Protein AF-A0A852XD19-F1 (afdb_monomer)

Structure (mmCIF, N/CA/C/O backbone):
data_AF-A0A852XD19-F1
#
_entry.id   AF-A0A852XD19-F1
#
loop_
_atom_site.group_PDB
_atom_site.id
_atom_site.type_symbol
_atom_site.label_atom_id
_atom_site.label_alt_id
_atom_site.label_comp_id
_atom_site.label_asym_id
_atom_site.label_entity_id
_atom_site.label_seq_id
_atom_site.pdbx_PDB_ins_code
_atom_site.Cartn_x
_atom_site.Cartn_y
_atom_site.Cartn_z
_atom_site.occupancy
_atom_site.B_iso_or_equiv
_atom_site.auth_seq_id
_atom_site.auth_comp_id
_atom_site.auth_asym_id
_atom_site.auth_atom_id
_atom_site.pdbx_PDB_model_num
ATOM 1 N N . MET A 1 1 ? 8.506 -19.945 -12.576 1.00 61.81 1 MET A N 1
ATOM 2 C CA . MET A 1 1 ? 8.744 -18.908 -13.600 1.00 61.81 1 MET A CA 1
ATOM 3 C C . MET A 1 1 ? 8.131 -17.635 -13.061 1.00 61.81 1 MET A C 1
ATOM 5 O O . MET A 1 1 ? 7.018 -17.729 -12.563 1.00 61.81 1 MET A O 1
ATOM 9 N N . GLY A 1 2 ? 8.879 -16.531 -13.048 1.00 81.19 2 GLY A N 1
ATOM 10 C CA . GLY A 1 2 ? 8.349 -15.226 -12.647 1.00 81.19 2 GLY A CA 1
ATOM 11 C C . GLY A 1 2 ? 7.464 -14.604 -13.737 1.00 81.19 2 GLY A C 1
ATOM 12 O O . GLY A 1 2 ? 7.380 -15.177 -14.828 1.00 81.19 2 GLY A O 1
ATOM 13 N N . PRO A 1 3 ? 6.826 -13.455 -13.456 1.00 91.12 3 PRO A N 1
ATOM 14 C CA . PRO A 1 3 ? 6.039 -12.708 -14.433 1.00 91.12 3 PRO A CA 1
ATOM 15 C C . PRO A 1 3 ? 6.849 -12.356 -15.682 1.00 91.12 3 PRO A C 1
ATOM 17 O O . PRO A 1 3 ?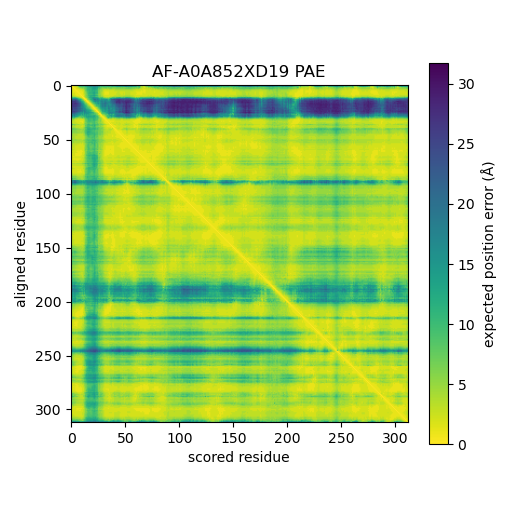 8.011 -11.982 -15.590 1.00 91.12 3 PRO A O 1
ATOM 20 N N . SER A 1 4 ? 6.240 -12.443 -16.857 1.00 93.50 4 SER A N 1
ATOM 21 C CA . SER A 1 4 ? 6.888 -12.109 -18.132 1.00 93.50 4 SER A CA 1
ATOM 22 C C . SER A 1 4 ? 6.719 -10.646 -18.543 1.00 93.50 4 SER A C 1
ATOM 24 O O . SER A 1 4 ? 7.445 -10.162 -19.410 1.00 93.50 4 SER A O 1
ATOM 26 N N . THR A 1 5 ? 5.768 -9.942 -17.929 1.00 95.56 5 THR A N 1
ATOM 27 C CA . THR A 1 5 ? 5.385 -8.572 -18.282 1.00 95.56 5 THR A CA 1
ATOM 28 C C . THR A 1 5 ? 5.298 -7.725 -17.021 1.00 95.56 5 THR A C 1
ATOM 30 O O . THR A 1 5 ? 4.577 -8.099 -16.106 1.00 95.56 5 THR A O 1
ATOM 33 N N . ALA A 1 6 ? 5.985 -6.584 -16.987 1.00 96.94 6 ALA A N 1
ATOM 34 C CA . ALA A 1 6 ? 5.760 -5.536 -15.990 1.00 96.94 6 ALA A CA 1
ATOM 35 C C . ALA A 1 6 ? 4.690 -4.549 -16.486 1.00 96.94 6 ALA A C 1
ATOM 37 O O . ALA A 1 6 ? 4.428 -4.476 -17.688 1.00 96.94 6 ALA A O 1
ATOM 38 N N . TYR A 1 7 ? 4.068 -3.784 -15.589 1.00 96.69 7 TYR A N 1
ATOM 39 C CA . TYR A 1 7 ? 2.970 -2.876 -15.945 1.00 96.69 7 TYR A CA 1
ATOM 40 C C . TYR A 1 7 ? 3.146 -1.504 -15.303 1.00 96.69 7 TYR A C 1
ATOM 42 O O . TYR A 1 7 ? 3.295 -1.426 -14.092 1.00 96.69 7 TYR A O 1
ATOM 50 N N . ASP A 1 8 ? 3.041 -0.429 -16.079 1.00 95.12 8 ASP A N 1
ATOM 51 C CA . ASP A 1 8 ? 2.853 0.916 -15.542 1.00 95.12 8 ASP A CA 1
ATOM 52 C C . ASP A 1 8 ? 1.447 1.051 -14.954 1.00 95.12 8 ASP A C 1
ATOM 54 O O . ASP A 1 8 ? 0.459 0.603 -15.547 1.00 95.12 8 ASP A O 1
ATOM 58 N N . ILE A 1 9 ? 1.353 1.713 -13.805 1.00 93.94 9 ILE A N 1
ATOM 59 C CA . ILE A 1 9 ? 0.097 2.137 -13.195 1.00 93.94 9 ILE A CA 1
ATOM 60 C C . ILE A 1 9 ? -0.161 3.573 -13.644 1.00 93.94 9 ILE A C 1
ATOM 62 O O . ILE A 1 9 ? 0.375 4.539 -13.102 1.00 93.94 9 ILE A O 1
ATOM 66 N N . VAL A 1 10 ? -1.016 3.715 -14.653 1.00 89.62 10 VAL A N 1
ATOM 67 C CA . VAL A 1 10 ? -1.440 5.018 -15.158 1.00 89.62 10 VAL A CA 1
ATOM 68 C C . VAL A 1 10 ? -2.630 5.492 -14.349 1.00 89.62 10 VAL A C 1
ATOM 70 O O . VAL A 1 10 ? -3.684 4.848 -14.325 1.00 89.62 10 VAL A O 1
ATOM 73 N N . VAL A 1 11 ? -2.481 6.652 -13.717 1.00 84.88 11 VAL A N 1
ATOM 74 C CA . VAL A 1 11 ? -3.598 7.289 -13.031 1.00 84.88 11 VAL A CA 1
ATOM 75 C C . VAL A 1 11 ? -4.340 8.165 -14.014 1.00 84.88 11 VAL A C 1
ATOM 77 O O . VAL A 1 11 ? -3.883 9.234 -14.423 1.00 84.88 11 VAL A O 1
ATOM 80 N N . ASN A 1 12 ? -5.513 7.694 -14.404 1.00 73.12 12 ASN A N 1
ATOM 81 C CA . ASN A 1 12 ? -6.391 8.474 -15.239 1.00 73.12 12 ASN A CA 1
ATOM 82 C C . ASN A 1 12 ? -7.171 9.414 -14.331 1.00 73.12 12 ASN A C 1
ATOM 84 O O . ASN A 1 12 ? -8.119 9.006 -13.654 1.00 73.12 12 ASN A O 1
ATOM 88 N N . VAL A 1 13 ? -6.777 10.688 -14.339 1.00 58.81 13 VAL A N 1
ATOM 89 C CA . VAL A 1 13 ? -7.549 11.761 -13.709 1.00 58.81 13 VAL A CA 1
ATOM 90 C C . VAL A 1 13 ? -8.802 12.003 -14.552 1.00 58.81 13 VAL A C 1
ATOM 92 O O . VAL A 1 13 ? -8.921 12.990 -15.275 1.00 58.81 13 VAL A O 1
ATOM 95 N N . PHE A 1 14 ? -9.730 11.051 -14.519 1.00 45.66 14 PHE A N 1
ATOM 96 C CA . PHE A 1 14 ? -11.085 11.283 -14.970 1.00 45.66 14 PHE A CA 1
ATOM 97 C C . PHE A 1 14 ? -11.774 12.112 -13.894 1.00 45.66 14 PHE A C 1
ATOM 99 O O . PHE A 1 14 ? -11.890 11.692 -12.741 1.00 45.66 14 PHE A O 1
ATOM 106 N N . ASP A 1 15 ? -12.231 13.300 -14.281 1.00 40.72 15 ASP A N 1
ATOM 107 C CA . ASP A 1 15 ? -13.184 14.072 -13.498 1.00 40.72 15 ASP A CA 1
ATOM 108 C C . ASP A 1 15 ? -14.516 13.319 -13.508 1.00 40.72 15 ASP A C 1
ATOM 110 O O . ASP A 1 15 ? -15.394 13.557 -14.333 1.00 40.72 15 ASP A O 1
ATOM 114 N N . THR A 1 16 ? -14.637 12.326 -12.633 1.00 41.66 16 THR A N 1
ATOM 115 C CA . THR A 1 16 ? -15.942 11.786 -12.291 1.00 41.66 16 THR A CA 1
ATOM 116 C C . THR A 1 16 ? -16.423 12.568 -11.084 1.00 41.66 16 THR A C 1
ATOM 118 O O . THR A 1 16 ? -16.112 12.278 -9.936 1.00 41.66 16 THR A O 1
ATOM 121 N N . THR A 1 17 ? -17.242 13.577 -11.345 1.00 38.78 17 THR A N 1
ATOM 122 C CA . THR A 1 17 ? -18.171 14.170 -10.374 1.00 38.78 17 THR A CA 1
ATOM 123 C C . THR A 1 17 ? -19.236 13.170 -9.900 1.00 38.78 17 THR A C 1
ATOM 125 O O . THR A 1 17 ? -20.301 13.562 -9.428 1.00 38.78 17 THR A O 1
ATOM 128 N N . HIS A 1 18 ? -18.978 11.864 -9.996 1.00 41.69 18 HIS A N 1
ATOM 129 C CA . HIS A 1 18 ? -19.817 10.858 -9.385 1.00 41.69 18 HIS A CA 1
ATOM 130 C C . HIS A 1 18 ? -19.452 10.809 -7.907 1.00 41.69 18 HIS A C 1
ATOM 132 O O . HIS A 1 18 ? -18.597 10.043 -7.475 1.00 41.69 18 HIS A O 1
ATOM 138 N N . GLU A 1 19 ? -20.100 11.684 -7.139 1.00 39.66 19 GLU A N 1
ATOM 139 C CA . GLU A 1 19 ? -20.355 11.452 -5.723 1.00 39.66 19 GLU A CA 1
ATOM 140 C C . GLU A 1 19 ? -20.731 9.976 -5.547 1.00 39.66 19 GLU A C 1
ATOM 142 O O . GLU A 1 19 ? -21.789 9.527 -5.994 1.00 39.66 19 GLU A O 1
ATOM 147 N N . VAL A 1 20 ? -19.833 9.188 -4.958 1.00 42.84 20 VAL A N 1
ATOM 148 C CA . VAL A 1 20 ? -20.140 7.796 -4.646 1.00 42.84 20 VAL A CA 1
ATOM 149 C C . VAL A 1 20 ? -21.071 7.818 -3.439 1.00 42.84 20 VAL A C 1
ATOM 151 O O . VAL A 1 20 ? -20.647 8.061 -2.311 1.00 42.84 20 VAL A O 1
ATOM 154 N N . GLY A 1 21 ? -22.358 7.599 -3.694 1.00 39.06 21 GLY A N 1
ATOM 155 C CA . GLY A 1 21 ? -23.321 7.187 -2.681 1.00 39.06 21 GLY A CA 1
ATOM 156 C C . GLY A 1 21 ? -23.278 5.666 -2.469 1.00 39.06 21 GLY A C 1
ATOM 157 O O . GLY A 1 21 ? -22.798 4.933 -3.341 1.00 39.06 21 GLY A O 1
ATOM 158 N N . PRO A 1 22 ? -23.785 5.159 -1.331 1.00 37.50 22 PRO A N 1
ATOM 159 C CA . PRO A 1 22 ? -23.892 3.723 -1.099 1.00 37.50 22 PRO A CA 1
ATOM 160 C C . PR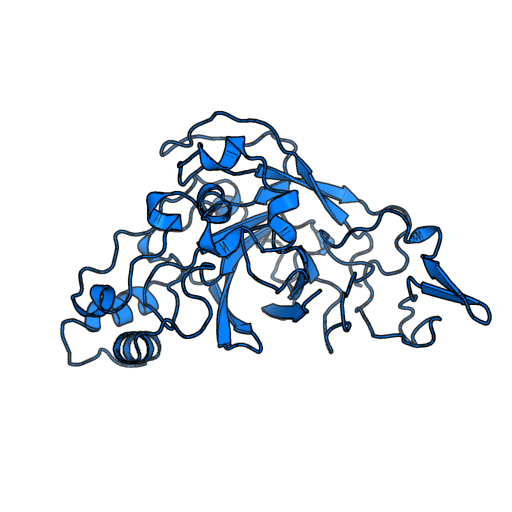O A 1 22 ? -24.706 3.055 -2.220 1.00 37.50 22 PRO A C 1
ATOM 162 O O . PRO A 1 22 ? -25.857 3.417 -2.457 1.00 37.50 22 PRO A O 1
ATOM 165 N N . GLY A 1 23 ? -24.096 2.080 -2.904 1.00 42.28 23 GLY A N 1
ATOM 166 C CA . GLY A 1 23 ? -24.736 1.297 -3.967 1.00 42.28 23 GLY A CA 1
ATOM 167 C C . GLY A 1 23 ? -24.493 1.757 -5.411 1.00 42.28 23 GLY A C 1
ATOM 168 O O . GLY A 1 23 ? -25.277 1.372 -6.272 1.00 42.28 23 GLY A O 1
ATOM 169 N N . ALA A 1 24 ? -23.450 2.545 -5.703 1.00 36.97 24 ALA A N 1
ATOM 170 C CA . ALA A 1 24 ? -23.058 2.869 -7.081 1.00 36.97 24 ALA A CA 1
ATOM 171 C C . ALA A 1 24 ? -22.052 1.846 -7.671 1.00 36.97 24 ALA A C 1
ATOM 173 O O . ALA A 1 24 ? -20.895 1.834 -7.242 1.00 36.97 24 ALA A O 1
ATOM 174 N N . PRO A 1 25 ? -22.451 1.014 -8.654 1.00 41.31 25 PRO A N 1
ATOM 175 C CA . PRO A 1 25 ? -21.566 0.474 -9.689 1.00 41.31 25 PRO A CA 1
ATOM 176 C C . PRO A 1 25 ? -21.476 1.495 -10.845 1.00 41.31 25 PRO A C 1
ATOM 178 O O . PRO A 1 25 ? -22.414 2.253 -11.075 1.00 41.31 25 PRO A O 1
ATOM 181 N N . ASP A 1 26 ? -20.430 1.626 -11.649 1.00 53.84 26 ASP A N 1
ATOM 182 C CA . ASP A 1 26 ? -19.164 0.919 -11.770 1.00 53.84 26 ASP A CA 1
ATOM 183 C C . ASP A 1 26 ? -18.163 1.924 -12.349 1.00 53.84 26 ASP A C 1
ATOM 185 O O . ASP A 1 26 ? -18.510 2.791 -13.158 1.00 53.84 26 ASP A O 1
ATOM 189 N N . TRP A 1 27 ? -16.905 1.792 -11.946 1.00 58.72 27 TRP A N 1
ATOM 190 C CA . TRP A 1 27 ? -15.786 2.457 -12.607 1.00 58.72 27 TRP A CA 1
ATOM 191 C C . TRP A 1 27 ? -15.775 2.106 -14.103 1.00 58.72 27 TRP A C 1
ATOM 193 O O . TRP A 1 27 ? -16.384 1.109 -14.505 1.00 58.72 27 TRP A O 1
ATOM 203 N N . PRO A 1 28 ? -15.104 2.898 -14.963 1.00 55.38 28 PRO A N 1
ATOM 20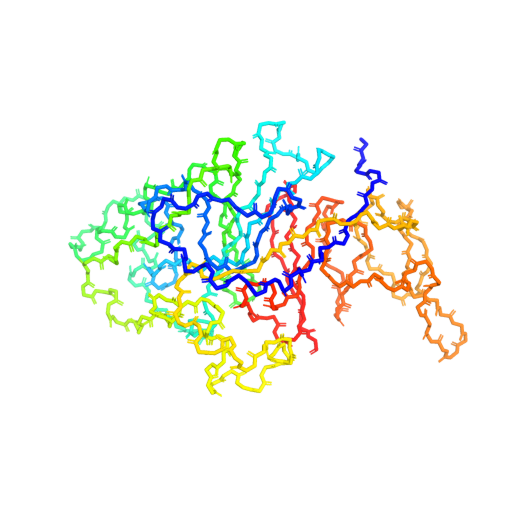4 C CA . PRO A 1 28 ? -15.009 2.565 -16.377 1.00 55.38 28 PRO A CA 1
ATOM 205 C C . PRO A 1 28 ? -14.561 1.109 -16.526 1.00 55.38 28 PRO A C 1
ATOM 207 O O . PRO A 1 28 ? -13.560 0.726 -15.936 1.00 55.38 28 PRO A O 1
ATOM 210 N N . SER A 1 29 ? -15.264 0.304 -17.326 1.00 57.31 29 SER A N 1
ATOM 211 C CA . SER A 1 29 ? -14.945 -1.126 -17.545 1.00 57.31 29 SER A CA 1
ATOM 212 C C . SER A 1 29 ? -13.494 -1.415 -17.981 1.00 57.31 29 SER A C 1
ATOM 214 O O . SER A 1 29 ? -13.066 -2.564 -17.969 1.00 57.31 29 SER A O 1
ATOM 216 N N . ALA A 1 30 ? -12.737 -0.379 -18.356 1.00 61.72 30 ALA A N 1
ATOM 217 C CA . ALA A 1 30 ? -11.318 -0.429 -18.697 1.00 61.72 30 ALA A CA 1
ATOM 218 C C . ALA A 1 30 ? -10.356 -0.098 -17.528 1.00 61.72 30 ALA A C 1
ATOM 220 O O . ALA A 1 30 ? -9.141 -0.110 -17.729 1.00 61.72 30 ALA A O 1
ATOM 221 N N . SER A 1 31 ? -10.846 0.244 -16.330 1.00 82.19 31 SER A N 1
ATOM 222 C CA . SER A 1 31 ? -9.992 0.496 -15.163 1.00 82.19 31 SER A CA 1
ATOM 223 C C . SER A 1 31 ? -9.538 -0.816 -14.535 1.00 82.19 31 SER A C 1
ATOM 225 O O . SER A 1 31 ? -10.337 -1.728 -14.347 1.00 82.19 31 SER A O 1
ATOM 227 N N . SER A 1 32 ? -8.272 -0.873 -14.144 1.00 91.25 32 SER A N 1
ATOM 228 C CA . SER A 1 32 ? -7.685 -1.973 -13.380 1.00 91.25 32 SER A CA 1
ATOM 229 C C . SER A 1 32 ? -7.758 -1.731 -11.871 1.00 91.25 32 SER A C 1
ATOM 231 O O . SER A 1 32 ? -7.298 -2.562 -11.103 1.00 91.25 32 SER A O 1
ATOM 233 N N . GLY A 1 33 ? -8.285 -0.594 -11.416 1.00 92.56 33 GLY A N 1
ATOM 234 C CA . GLY A 1 33 ? -8.311 -0.235 -10.003 1.00 92.56 33 GLY A CA 1
ATOM 235 C C . GLY A 1 33 ? -8.659 1.230 -9.781 1.00 92.56 33 GLY A C 1
ATOM 236 O O . GLY A 1 33 ? -9.116 1.922 -10.693 1.00 92.56 33 GLY A O 1
ATOM 237 N N . TRP A 1 34 ? -8.430 1.704 -8.562 1.00 91.44 34 TRP A N 1
ATOM 238 C CA . TRP A 1 34 ? -8.581 3.107 -8.197 1.00 91.44 34 TRP A CA 1
ATOM 239 C C . TRP A 1 34 ? -7.655 3.487 -7.040 1.00 91.44 34 TRP A C 1
ATOM 241 O O . TRP A 1 34 ? -7.390 2.673 -6.157 1.00 91.44 34 TRP A O 1
ATOM 251 N N . ALA A 1 35 ? -7.186 4.729 -7.047 1.00 90.81 35 ALA A N 1
ATOM 252 C CA . ALA A 1 35 ? -6.531 5.366 -5.916 1.00 90.81 35 ALA A CA 1
ATOM 253 C C . ALA A 1 35 ? -7.543 6.217 -5.150 1.00 90.81 35 ALA A C 1
ATOM 255 O O . ALA A 1 35 ? -8.474 6.770 -5.746 1.00 90.81 35 ALA A O 1
ATOM 256 N N . PHE A 1 36 ? -7.307 6.356 -3.850 1.00 88.88 36 PHE A N 1
ATOM 257 C CA . PHE A 1 36 ? -8.154 7.043 -2.889 1.00 88.88 36 PHE A CA 1
ATOM 258 C C . PHE A 1 36 ? -9.551 6.429 -2.766 1.00 88.88 36 PHE A C 1
ATOM 260 O O . PHE A 1 36 ? -9.814 5.311 -3.211 1.00 88.88 36 PHE A O 1
ATOM 267 N N . GLY A 1 37 ? -10.476 7.181 -2.177 1.00 87.62 37 GLY A N 1
ATOM 268 C CA . GLY A 1 37 ? -11.845 6.739 -2.002 1.00 87.62 37 GLY A CA 1
ATOM 269 C C . GLY A 1 37 ? -11.938 5.605 -0.991 1.00 87.62 37 GLY A C 1
ATOM 270 O O . GLY A 1 37 ? -11.242 5.592 0.021 1.00 87.62 37 GLY A O 1
ATOM 271 N N . MET A 1 38 ? -12.847 4.672 -1.261 1.00 91.12 38 MET A N 1
ATOM 272 C CA . MET A 1 38 ? -13.187 3.574 -0.362 1.00 91.12 38 MET A CA 1
ATOM 273 C C . MET A 1 38 ? -12.762 2.212 -0.950 1.00 91.12 38 MET A C 1
ATOM 275 O O . MET A 1 38 ? -12.780 2.045 -2.175 1.00 91.12 38 MET A O 1
ATOM 279 N N . PRO A 1 39 ? -12.433 1.207 -0.122 1.00 93.69 39 PRO A N 1
ATOM 280 C CA . PRO A 1 39 ? -12.166 -0.159 -0.573 1.00 93.69 39 PRO A CA 1
ATOM 281 C C . PRO A 1 39 ? -13.460 -0.869 -1.015 1.00 93.69 39 PRO A C 1
ATOM 283 O O . PRO A 1 39 ? -14.566 -0.407 -0.697 1.00 93.69 39 PRO A O 1
ATOM 286 N N . PRO A 1 40 ? -13.368 -1.986 -1.760 1.00 92.69 40 PRO A N 1
ATOM 287 C CA . PRO A 1 40 ? -14.539 -2.731 -2.191 1.00 92.69 40 PRO A CA 1
ATOM 288 C C . PRO A 1 40 ? -14.931 -3.796 -1.156 1.00 92.69 40 PRO A C 1
ATOM 290 O O . PRO A 1 40 ? -14.074 -4.469 -0.593 1.00 92.69 40 PRO A O 1
ATOM 293 N N . ALA A 1 41 ? -16.231 -3.955 -0.930 1.00 89.31 41 ALA A N 1
ATOM 294 C CA . ALA A 1 41 ? -16.907 -5.110 -0.336 1.00 89.31 41 ALA A CA 1
ATOM 295 C C . ALA A 1 41 ? -16.392 -5.665 1.004 1.00 89.31 41 ALA A C 1
ATOM 297 O O . ALA A 1 41 ? -16.854 -6.720 1.439 1.00 89.31 41 ALA A O 1
ATOM 298 N N . ILE A 1 42 ? -15.490 -4.975 1.702 1.00 90.25 42 ILE A N 1
ATOM 299 C CA . ILE A 1 42 ? -15.138 -5.328 3.077 1.00 90.25 42 ILE A CA 1
ATOM 300 C C . ILE A 1 42 ? -16.316 -4.976 3.980 1.00 90.25 42 ILE A C 1
ATOM 302 O O . ILE A 1 42 ? -16.978 -3.962 3.760 1.00 90.25 42 ILE A O 1
ATOM 306 N N . ARG A 1 43 ? -16.619 -5.778 5.002 1.00 91.12 43 ARG A N 1
ATOM 307 C CA . ARG A 1 43 ? -17.605 -5.333 5.997 1.00 91.12 43 ARG A CA 1
ATOM 308 C C . ARG A 1 43 ? -16.996 -4.195 6.821 1.00 91.12 43 ARG A C 1
ATOM 310 O O . ARG A 1 43 ? -15.801 -4.273 7.111 1.00 91.12 43 ARG A O 1
ATOM 317 N N . PRO A 1 44 ? -17.768 -3.177 7.239 1.00 91.06 44 PRO A N 1
ATOM 318 C CA . PRO A 1 44 ? -17.225 -2.082 8.040 1.00 91.06 44 PRO A CA 1
ATOM 319 C C . PRO A 1 44 ? -16.461 -2.574 9.279 1.00 91.06 44 PRO A C 1
ATOM 321 O O . PRO A 1 44 ? -15.379 -2.083 9.571 1.00 91.06 44 PRO A O 1
ATOM 324 N N . GLU A 1 45 ? -16.943 -3.620 9.956 1.00 92.06 45 GLU A N 1
ATOM 325 C CA . GLU A 1 45 ? -16.303 -4.181 11.158 1.00 92.06 45 GLU A CA 1
ATOM 326 C C . GLU A 1 45 ? -14.984 -4.915 10.875 1.00 92.06 45 GLU A C 1
ATOM 328 O O . GLU A 1 45 ? -14.259 -5.245 11.808 1.00 92.06 45 GLU A O 1
ATOM 333 N N . GLN A 1 46 ? -14.695 -5.214 9.607 1.00 94.31 46 GLN A N 1
ATOM 334 C CA . GLN A 1 46 ? -13.449 -5.846 9.169 1.00 94.31 46 GLN A CA 1
ATOM 335 C C . GLN A 1 46 ? -12.387 -4.827 8.751 1.00 94.31 46 GLN A C 1
ATOM 337 O O . GLN A 1 46 ? -11.285 -5.236 8.372 1.00 94.31 46 GLN A O 1
ATOM 342 N N . TRP A 1 47 ? -12.722 -3.534 8.767 1.00 95.06 47 TRP A N 1
ATOM 343 C CA . TRP A 1 47 ? -11.824 -2.468 8.357 1.00 95.06 47 TRP A CA 1
ATOM 344 C C . TRP A 1 47 ? -10.558 -2.462 9.231 1.00 95.06 47 TRP A C 1
ATOM 346 O O . TRP A 1 47 ? -10.676 -2.491 10.458 1.00 95.06 47 TRP A O 1
ATOM 356 N N . PRO A 1 48 ? -9.353 -2.418 8.637 1.00 95.94 48 PRO A N 1
ATOM 357 C CA . PRO A 1 48 ? -8.107 -2.381 9.396 1.00 95.94 48 PRO A CA 1
ATOM 358 C C . PRO A 1 48 ? -8.021 -1.145 10.299 1.00 95.94 48 PRO A C 1
ATOM 360 O O . PRO A 1 48 ? -8.121 -0.020 9.815 1.00 95.94 48 PRO A O 1
ATOM 363 N N . LEU A 1 49 ? -7.822 -1.333 11.602 1.00 95.44 49 LEU A N 1
ATOM 364 C CA . LEU A 1 49 ? -7.556 -0.223 12.519 1.00 95.44 49 LEU A CA 1
ATOM 365 C C . LEU A 1 49 ? -6.056 0.048 12.602 1.00 95.44 49 LEU A C 1
ATOM 367 O O . LEU A 1 49 ? -5.255 -0.881 12.521 1.00 95.44 49 LEU A O 1
ATOM 371 N N . ASP A 1 50 ? -5.703 1.316 12.778 1.00 94.81 50 ASP A N 1
ATOM 372 C CA . ASP A 1 50 ? -4.355 1.763 13.092 1.00 94.81 50 ASP A CA 1
ATOM 373 C C . ASP A 1 50 ? -3.980 1.254 14.495 1.00 94.81 50 ASP A C 1
ATOM 375 O O . ASP A 1 50 ? -4.643 1.633 15.469 1.00 94.81 50 ASP A O 1
ATOM 379 N N . PRO A 1 51 ? -2.955 0.392 14.622 1.00 93.12 51 PRO A N 1
ATOM 380 C CA . PRO A 1 51 ? -2.538 -0.157 15.905 1.00 93.12 51 PRO A CA 1
ATOM 381 C C . PRO A 1 51 ? -2.116 0.891 16.934 1.00 93.12 51 PRO A C 1
ATOM 383 O O . PRO A 1 51 ? -2.264 0.638 18.124 1.00 93.12 51 PRO A O 1
ATOM 386 N N . ASP A 1 52 ? -1.627 2.059 16.521 1.00 92.75 52 ASP A N 1
ATOM 387 C CA . ASP A 1 52 ? -1.178 3.097 17.446 1.00 92.75 52 ASP A CA 1
ATOM 388 C C . ASP A 1 52 ? -2.316 4.009 17.909 1.00 92.75 52 ASP A C 1
ATOM 390 O O . ASP A 1 52 ? -2.247 4.544 19.014 1.00 92.75 52 ASP A O 1
ATOM 394 N N . THR A 1 53 ? -3.369 4.206 17.110 1.00 93.94 53 THR A N 1
ATOM 395 C CA . THR A 1 53 ? -4.414 5.206 17.425 1.00 93.94 53 THR A CA 1
ATOM 396 C C . THR A 1 53 ? -5.818 4.630 17.603 1.00 93.94 53 THR A C 1
ATOM 398 O O . THR A 1 53 ? -6.671 5.279 18.207 1.00 93.94 53 THR A O 1
ATOM 401 N N . GLY A 1 54 ? -6.080 3.427 17.090 1.00 94.69 54 GLY A N 1
ATOM 402 C CA . GLY A 1 54 ? -7.401 2.795 17.065 1.00 94.69 54 GLY A CA 1
ATOM 403 C C . GLY A 1 54 ? -8.396 3.412 16.085 1.00 94.69 54 GLY A C 1
ATOM 404 O O . GLY A 1 54 ? -9.528 2.930 15.993 1.00 94.69 54 GLY A O 1
ATOM 405 N N . TYR A 1 55 ? -8.000 4.445 15.338 1.00 96.06 55 TYR A N 1
ATOM 406 C CA . TYR A 1 55 ? -8.782 4.938 14.210 1.00 96.06 55 TYR A CA 1
ATOM 407 C C . TYR A 1 55 ? -8.658 3.991 13.010 1.00 96.06 55 TYR A C 1
ATOM 409 O O . TYR A 1 55 ? -7.674 3.265 12.900 1.00 96.06 55 TYR A O 1
ATOM 417 N N . PRO A 1 56 ? -9.627 3.982 12.082 1.00 95.62 56 PRO A N 1
ATOM 418 C CA . PRO A 1 56 ? -9.495 3.216 10.848 1.00 95.62 56 PRO A CA 1
ATOM 419 C C . PRO A 1 56 ? -8.257 3.661 10.045 1.00 95.62 56 PRO A C 1
ATOM 421 O O . PRO A 1 56 ? -8.012 4.863 9.912 1.00 95.62 56 PRO A O 1
ATOM 424 N N . LEU A 1 57 ? -7.500 2.709 9.486 1.00 95.94 57 LEU A N 1
ATOM 425 C CA . LEU A 1 57 ? -6.446 3.010 8.513 1.00 95.94 57 LEU A CA 1
ATOM 426 C C . LEU A 1 57 ? -7.070 3.626 7.257 1.00 95.94 57 LEU A C 1
ATOM 428 O O . LEU A 1 57 ? -8.181 3.266 6.852 1.00 95.94 57 LEU A O 1
ATOM 432 N N . MET A 1 58 ? -6.353 4.548 6.623 1.00 95.75 58 MET A N 1
ATOM 433 C CA . MET A 1 58 ? -6.814 5.212 5.411 1.00 95.75 58 MET A CA 1
ATOM 434 C C . MET A 1 58 ? -6.633 4.288 4.208 1.00 95.75 58 MET A C 1
ATOM 436 O O . MET A 1 58 ? -5.572 3.697 4.026 1.00 95.75 58 MET A O 1
ATOM 440 N N . HIS A 1 59 ? -7.662 4.174 3.368 1.00 96.06 59 HIS A N 1
ATOM 441 C CA . HIS A 1 59 ? -7.554 3.466 2.093 1.00 96.06 59 HIS A CA 1
ATOM 442 C C . HIS A 1 59 ? -6.720 4.287 1.104 1.00 96.06 59 HIS A C 1
ATOM 444 O O . HIS A 1 59 ? -7.053 5.436 0.804 1.00 96.06 59 HIS A O 1
ATOM 450 N N . GLY A 1 60 ? -5.631 3.687 0.622 1.00 95.06 60 GLY A N 1
ATOM 451 C CA . GLY A 1 60 ? -4.738 4.305 -0.350 1.00 95.06 60 GLY A CA 1
ATOM 452 C C . GLY A 1 60 ? -5.143 3.982 -1.778 1.00 95.06 60 GLY A C 1
ATOM 453 O O . GLY A 1 60 ? -5.386 4.880 -2.577 1.00 95.06 60 GLY A O 1
ATOM 454 N N . PHE A 1 61 ? -5.237 2.697 -2.116 1.00 95.81 61 PHE A N 1
ATOM 455 C CA . PHE A 1 61 ? -5.671 2.257 -3.440 1.00 95.81 61 PHE A CA 1
ATOM 456 C C . PHE A 1 61 ? -6.198 0.824 -3.422 1.00 95.81 61 PHE A C 1
ATOM 458 O O . PHE A 1 61 ? -5.968 0.049 -2.492 1.00 95.81 61 PHE A O 1
ATOM 465 N N . THR A 1 62 ? -6.925 0.467 -4.474 1.00 96.94 62 THR A N 1
ATOM 466 C CA . THR A 1 62 ? -7.254 -0.919 -4.803 1.00 96.94 62 THR A CA 1
ATOM 467 C C . THR A 1 62 ? -6.846 -1.204 -6.232 1.00 96.94 62 THR A C 1
ATOM 469 O O . THR A 1 62 ? -7.105 -0.395 -7.123 1.00 96.94 62 THR A O 1
ATOM 472 N N . LEU A 1 63 ? -6.243 -2.367 -6.457 1.00 96.88 63 LEU A N 1
ATOM 473 C CA . LEU A 1 63 ? -5.726 -2.758 -7.759 1.00 96.88 63 LEU A CA 1
ATOM 474 C C . LEU A 1 63 ? -6.061 -4.217 -8.058 1.00 96.88 63 LEU A C 1
ATOM 476 O O . LEU A 1 63 ? -5.837 -5.105 -7.237 1.00 96.88 63 LEU A O 1
ATOM 480 N N . GLN A 1 64 ? -6.587 -4.460 -9.252 1.00 96.88 64 GLN A N 1
ATOM 481 C CA . GLN A 1 64 ? -6.708 -5.781 -9.844 1.00 96.88 64 GLN A CA 1
ATOM 482 C C . GLN A 1 64 ? -5.329 -6.242 -10.313 1.00 96.88 64 GLN A C 1
ATOM 484 O O . GLN A 1 64 ? -4.656 -5.553 -11.078 1.00 96.88 64 GLN A O 1
ATOM 489 N N . LEU A 1 65 ? -4.930 -7.435 -9.890 1.00 97.69 65 LEU A N 1
ATOM 490 C CA . LEU A 1 65 ? -3.657 -8.026 -10.262 1.00 97.69 65 LEU A CA 1
ATOM 491 C C . LEU A 1 65 ? -3.764 -8.737 -11.624 1.00 97.69 65 LEU A C 1
ATOM 493 O O . LEU A 1 65 ? -4.685 -9.554 -11.830 1.00 97.69 65 LEU A O 1
ATOM 497 N N . PRO A 1 66 ? -2.801 -8.506 -12.539 1.00 96.50 66 PRO A N 1
ATOM 498 C CA . PRO A 1 66 ? -2.608 -9.378 -13.690 1.00 96.50 66 PRO A CA 1
ATOM 499 C C . PRO A 1 66 ? -2.400 -10.823 -13.225 1.00 96.50 66 PRO A C 1
ATOM 501 O O . PRO A 1 66 ? -1.882 -11.056 -12.135 1.00 96.50 66 PRO A O 1
ATOM 504 N N . GLU A 1 67 ? -2.802 -11.796 -14.042 1.00 96.56 67 GLU A N 1
ATOM 505 C CA . GLU A 1 67 ? -2.779 -13.221 -13.672 1.00 96.56 67 GLU A CA 1
ATOM 506 C C . GLU A 1 67 ? -1.403 -13.685 -13.177 1.00 96.56 67 GLU A C 1
ATOM 508 O O . GLU A 1 67 ? -1.314 -14.356 -12.153 1.00 96.56 67 GLU A O 1
ATOM 513 N N . GLU A 1 68 ? -0.332 -13.239 -13.836 1.00 96.19 68 GLU A N 1
ATOM 514 C CA . GLU A 1 68 ? 1.049 -13.581 -13.483 1.00 96.19 68 GLU A CA 1
ATOM 515 C C . GLU A 1 68 ? 1.488 -13.045 -12.111 1.00 96.19 68 GLU A C 1
ATOM 517 O O . GLU A 1 68 ? 2.435 -13.573 -11.540 1.00 96.19 68 GLU A O 1
ATOM 522 N N . TYR A 1 69 ? 0.803 -12.037 -11.557 1.00 97.75 69 TYR A N 1
ATOM 523 C CA . TYR A 1 69 ? 1.120 -11.443 -10.252 1.00 97.75 69 TYR A CA 1
ATOM 524 C C . TYR A 1 69 ? 0.272 -11.995 -9.095 1.00 97.75 69 TYR A C 1
ATOM 526 O O . TYR A 1 69 ? 0.442 -11.578 -7.948 1.00 97.75 69 TYR A O 1
ATOM 534 N N . ARG A 1 70 ? -0.625 -12.955 -9.356 1.00 97.00 70 ARG A N 1
ATOM 535 C CA . ARG A 1 70 ? -1.494 -13.581 -8.341 1.00 97.00 70 ARG A CA 1
ATOM 536 C C . ARG A 1 70 ? -0.754 -14.672 -7.566 1.00 97.00 70 ARG A C 1
ATOM 538 O O . ARG A 1 70 ? -0.999 -15.865 -7.725 1.00 97.00 70 ARG A O 1
ATOM 545 N N . CYS A 1 71 ? 0.175 -14.247 -6.718 1.00 96.19 71 CYS A N 1
ATOM 546 C CA . CYS A 1 71 ? 1.053 -15.124 -5.939 1.00 96.19 71 CYS A CA 1
ATOM 547 C C . CYS A 1 71 ? 0.370 -15.844 -4.757 1.00 96.19 71 CYS A C 1
ATOM 549 O O . CYS A 1 71 ? 0.926 -16.813 -4.247 1.00 96.19 71 CYS A O 1
ATOM 551 N N . HIS A 1 72 ? -0.847 -15.442 -4.370 1.00 97.50 72 HIS A N 1
ATOM 552 C CA . HIS A 1 72 ? -1.614 -16.024 -3.251 1.00 97.50 72 HIS A CA 1
ATOM 553 C C . HIS A 1 72 ? -2.774 -16.928 -3.687 1.00 97.50 72 HIS A C 1
ATOM 555 O O . HIS A 1 72 ? -3.715 -17.138 -2.929 1.00 97.50 72 HIS A O 1
ATOM 561 N N . GLY A 1 73 ? -2.708 -17.460 -4.908 1.00 95.38 73 GLY A N 1
ATOM 562 C CA . GLY A 1 73 ? -3.728 -18.341 -5.480 1.00 95.38 73 GLY A CA 1
ATOM 563 C C . GLY A 1 73 ? -4.580 -17.660 -6.558 1.00 95.38 73 GLY A C 1
ATOM 564 O O . GLY A 1 73 ? -4.719 -16.435 -6.570 1.00 95.38 73 GLY A O 1
ATOM 565 N N . PRO A 1 74 ? -5.147 -18.437 -7.502 1.00 95.69 74 PRO A N 1
ATOM 566 C CA . PRO A 1 74 ? -5.911 -17.902 -8.634 1.00 95.69 74 PRO A CA 1
ATOM 567 C C . PRO A 1 74 ? -7.200 -17.171 -8.226 1.00 95.69 74 PRO A C 1
ATOM 569 O O . PRO A 1 74 ? -7.719 -16.367 -9.002 1.00 95.69 74 PRO A O 1
ATOM 572 N N . GLU A 1 75 ? -7.723 -17.453 -7.034 1.00 96.81 75 GLU A N 1
ATOM 573 C CA . GLU A 1 75 ? -8.893 -16.808 -6.446 1.00 96.81 75 GLU A CA 1
ATOM 574 C C . GLU A 1 75 ? -8.609 -15.395 -5.933 1.00 96.81 75 GLU A C 1
ATOM 576 O O . GLU A 1 75 ? -9.541 -14.597 -5.835 1.00 96.81 75 GLU A O 1
ATOM 581 N N . ILE A 1 76 ? -7.346 -15.079 -5.628 1.00 98.00 76 ILE A N 1
ATOM 582 C CA . ILE A 1 76 ? -6.917 -13.755 -5.189 1.00 98.00 76 ILE A CA 1
ATOM 583 C C . ILE A 1 76 ? -6.561 -12.936 -6.421 1.00 98.00 76 ILE A C 1
ATOM 585 O O . ILE A 1 76 ? -5.518 -13.120 -7.046 1.00 98.00 76 ILE A O 1
ATOM 589 N N . VAL A 1 77 ? -7.456 -12.027 -6.794 1.00 97.75 77 VAL A N 1
ATOM 590 C CA . VAL A 1 77 ? -7.369 -11.283 -8.058 1.00 97.75 77 VAL A CA 1
ATOM 591 C C . VAL A 1 77 ? -7.062 -9.807 -7.868 1.00 97.75 77 VAL A C 1
ATOM 593 O O . VAL A 1 77 ? -6.919 -9.094 -8.857 1.00 97.75 77 VAL A O 1
ATOM 596 N N . GLY A 1 78 ? -6.985 -9.328 -6.629 1.00 97.81 78 GLY A N 1
ATOM 597 C CA . GLY A 1 78 ? -6.739 -7.925 -6.335 1.00 97.81 78 GLY A CA 1
ATOM 598 C C . GLY A 1 78 ? -6.238 -7.696 -4.919 1.00 97.81 78 GLY A C 1
ATOM 599 O O . GLY A 1 78 ? -6.250 -8.599 -4.082 1.00 97.81 78 GLY A O 1
ATOM 600 N N . VAL A 1 79 ? -5.823 -6.462 -4.660 1.00 98.50 79 VAL A N 1
ATOM 601 C CA . VAL A 1 79 ? -5.385 -5.997 -3.343 1.00 98.50 79 VAL A CA 1
ATOM 602 C C . VAL A 1 79 ? -5.993 -4.639 -3.032 1.00 98.50 79 VAL A C 1
ATOM 604 O O . VAL A 1 79 ? -6.093 -3.800 -3.925 1.00 98.50 79 VAL A O 1
ATOM 607 N N . SER A 1 80 ? -6.357 -4.405 -1.772 1.00 98.12 80 SER A N 1
ATOM 608 C CA . SER A 1 80 ? -6.568 -3.057 -1.228 1.00 98.12 80 SER A CA 1
ATOM 609 C C . SER A 1 80 ? -5.455 -2.736 -0.243 1.00 98.12 80 SER A C 1
ATOM 611 O O . SER A 1 80 ? -5.230 -3.508 0.687 1.00 98.12 80 SER A O 1
ATOM 613 N N . PHE A 1 81 ? -4.787 -1.604 -0.439 1.00 98.38 81 PHE A N 1
ATOM 614 C CA . PHE A 1 81 ? -3.704 -1.134 0.416 1.00 98.38 81 PHE A CA 1
ATOM 615 C C . PHE A 1 81 ? -4.175 0.021 1.304 1.00 98.38 81 PHE A C 1
ATOM 617 O O . PHE A 1 81 ? -4.910 0.910 0.859 1.00 98.38 81 PHE A O 1
ATOM 624 N N . PHE A 1 82 ? -3.756 -0.013 2.563 1.00 97.62 82 PHE A N 1
ATOM 625 C CA . PHE A 1 82 ? -4.124 0.921 3.615 1.00 97.62 82 PHE A CA 1
ATOM 626 C C . PHE A 1 82 ? -2.876 1.372 4.367 1.00 97.62 82 PHE A C 1
ATOM 628 O O . PHE A 1 82 ? -1.930 0.600 4.506 1.00 97.62 82 PHE A O 1
ATOM 635 N N . GLY A 1 83 ? -2.911 2.581 4.918 1.00 95.38 83 GLY A N 1
ATOM 636 C CA . GLY A 1 83 ? -1.838 3.092 5.766 1.00 95.38 83 GLY A CA 1
ATOM 637 C C . GLY A 1 83 ? -2.324 4.106 6.787 1.00 95.38 83 GLY A C 1
ATOM 638 O O . GLY A 1 83 ? -3.458 4.601 6.704 1.00 95.38 83 GLY A O 1
ATOM 639 N N . SER A 1 84 ? -1.471 4.387 7.769 1.00 93.50 84 SER A N 1
ATOM 640 C CA . SER A 1 84 ? -1.678 5.475 8.717 1.00 93.50 84 SER A CA 1
ATOM 641 C C . SER A 1 84 ? -1.854 6.786 7.945 1.00 93.50 84 SER A C 1
ATOM 643 O O . SER A 1 84 ? -1.164 7.026 6.952 1.00 93.50 84 SER A O 1
ATOM 645 N N . PRO A 1 85 ? -2.815 7.634 8.337 1.00 90.12 85 PRO A N 1
ATOM 646 C CA . PRO A 1 85 ? -3.037 8.878 7.629 1.00 90.12 85 PRO A CA 1
ATOM 647 C C . PRO A 1 85 ? -1.929 9.901 7.944 1.00 90.12 85 PRO A C 1
ATOM 649 O O . PRO A 1 85 ? -1.421 9.928 9.068 1.00 90.12 85 PRO A O 1
ATOM 652 N N . PRO A 1 86 ? -1.615 10.814 7.005 1.00 86.56 86 PRO A N 1
ATOM 653 C CA . PRO A 1 86 ? -0.575 11.836 7.150 1.00 86.56 86 PRO A CA 1
ATOM 654 C C . PRO A 1 86 ? -0.566 12.674 8.426 1.00 86.56 86 PRO A C 1
ATOM 656 O O . PRO A 1 86 ? 0.460 13.227 8.814 1.00 86.56 86 PRO A O 1
ATOM 659 N N . ASP A 1 87 ? -1.727 12.878 9.041 1.00 86.38 87 ASP A N 1
ATOM 660 C CA .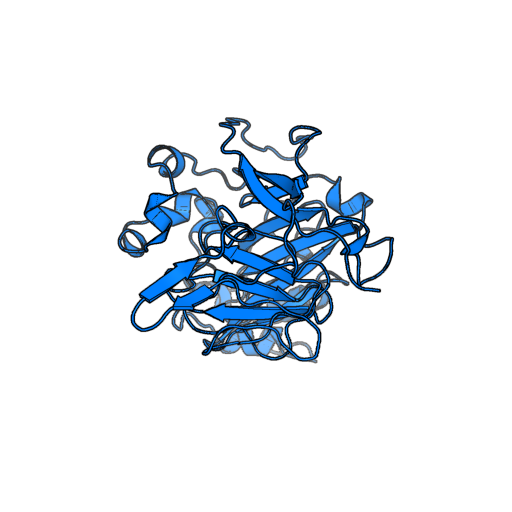 ASP A 1 87 ? -1.871 13.662 10.263 1.00 86.38 87 ASP A CA 1
ATOM 661 C C . ASP A 1 87 ? -1.605 12.864 11.541 1.00 86.38 87 ASP A C 1
ATOM 663 O O . ASP A 1 87 ? -1.450 13.486 12.595 1.00 86.38 87 ASP A O 1
ATOM 667 N N . HIS A 1 88 ? -1.541 11.535 11.444 1.00 88.06 88 HIS A N 1
ATOM 668 C CA . HIS A 1 88 ? -1.229 10.614 12.538 1.00 88.06 88 HIS A CA 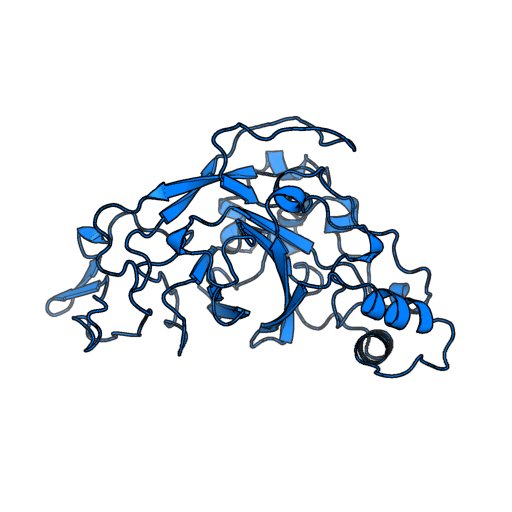1
ATOM 669 C C . HIS A 1 88 ? 0.202 10.072 12.475 1.00 88.06 88 HIS A C 1
ATOM 671 O O . HIS A 1 88 ? 0.708 9.558 13.471 1.00 88.06 88 HIS A O 1
ATOM 677 N N . GLU A 1 89 ? 0.880 10.240 11.343 1.00 73.12 89 GLU A N 1
ATOM 678 C CA . GLU A 1 89 ? 2.327 10.062 11.256 1.00 73.12 89 GLU A CA 1
ATOM 679 C C . GLU A 1 89 ? 3.050 10.976 12.274 1.00 73.12 89 GLU A C 1
ATOM 681 O O . GLU A 1 89 ? 2.526 12.012 12.693 1.00 73.12 89 GLU A O 1
ATOM 686 N N . GLU A 1 90 ? 4.268 10.599 12.677 1.00 66.62 90 GLU A N 1
ATOM 687 C CA . GLU A 1 90 ? 5.116 11.347 13.629 1.00 66.62 90 GLU A CA 1
ATOM 688 C C . GLU A 1 90 ? 4.603 11.391 15.086 1.00 66.62 90 GLU A C 1
ATOM 690 O O . GLU A 1 90 ? 4.498 12.444 15.718 1.00 66.62 90 GLU A O 1
ATOM 695 N N . GLY A 1 91 ? 4.354 10.221 15.681 1.00 66.69 91 GLY A N 1
ATOM 696 C CA . GLY A 1 91 ? 4.247 10.090 17.142 1.00 66.69 91 GLY A CA 1
ATOM 697 C C . GLY A 1 91 ? 2.858 10.336 17.730 1.00 66.69 91 GLY A C 1
ATOM 698 O O . GLY A 1 91 ? 2.716 10.365 18.955 1.00 66.69 91 GLY A O 1
ATOM 699 N N . THR A 1 92 ? 1.826 10.451 16.894 1.00 81.88 92 THR A N 1
ATOM 700 C CA . THR A 1 92 ? 0.439 10.404 17.361 1.00 81.88 92 THR A CA 1
ATOM 701 C C . THR A 1 92 ? 0.106 8.971 17.765 1.00 81.88 92 THR A C 1
ATOM 703 O O . THR A 1 92 ? -0.065 8.109 16.913 1.00 81.88 92 THR A O 1
ATOM 706 N N . ARG A 1 93 ? 0.040 8.698 19.069 1.00 88.56 93 ARG A N 1
ATOM 707 C CA . ARG A 1 93 ? -0.206 7.350 19.598 1.00 88.56 93 ARG A CA 1
ATOM 708 C C . ARG A 1 93 ? -1.094 7.392 20.835 1.00 88.56 93 ARG A C 1
ATOM 710 O O . ARG A 1 93 ? -1.030 8.334 21.623 1.00 88.56 93 ARG A O 1
ATOM 717 N N . ASN A 1 94 ? -1.849 6.322 21.046 1.00 93.62 94 ASN A N 1
ATOM 718 C CA . ASN A 1 94 ? -2.501 5.982 22.297 1.00 93.62 94 ASN A CA 1
ATOM 719 C C . ASN A 1 94 ? -1.996 4.604 22.776 1.00 93.62 94 ASN A C 1
ATOM 721 O O . ASN A 1 94 ? -2.515 3.569 22.353 1.00 93.62 94 ASN A O 1
ATOM 725 N N . PRO A 1 95 ? -1.026 4.563 23.709 1.00 93.06 95 PRO A N 1
ATOM 726 C CA . PRO A 1 95 ? -0.457 3.308 24.200 1.00 93.06 95 PRO A CA 1
ATOM 727 C C . PRO A 1 95 ? -1.471 2.347 24.839 1.00 93.06 95 PRO A C 1
ATOM 729 O O . PRO A 1 95 ? -1.267 1.135 24.792 1.00 93.06 95 PRO A O 1
ATOM 732 N N . ARG A 1 96 ? -2.562 2.856 25.435 1.00 94.94 96 ARG A N 1
ATOM 733 C CA . ARG A 1 96 ? -3.618 2.013 26.029 1.00 94.94 96 ARG A CA 1
ATOM 734 C C . ARG A 1 96 ? -4.413 1.297 24.941 1.00 94.94 96 ARG A C 1
ATOM 736 O O . ARG A 1 96 ? -4.671 0.101 25.053 1.00 94.94 96 ARG A O 1
ATOM 743 N N . VAL A 1 97 ? -4.758 2.019 23.876 1.00 95.25 97 VAL A N 1
ATOM 744 C CA . VAL A 1 97 ? -5.436 1.461 22.698 1.00 95.25 97 VAL A CA 1
ATOM 745 C C . VAL A 1 97 ? -4.531 0.472 21.970 1.00 95.25 97 VAL A C 1
ATOM 747 O O . VAL A 1 97 ? -4.972 -0.636 21.673 1.00 95.25 97 VAL A O 1
ATOM 750 N N . ALA A 1 98 ? -3.256 0.815 21.776 1.00 94.50 98 ALA A N 1
ATOM 751 C CA . ALA A 1 98 ? -2.280 -0.081 21.163 1.00 94.50 98 ALA A CA 1
ATOM 752 C C . ALA A 1 98 ? -2.133 -1.395 21.939 1.00 94.50 98 ALA A C 1
ATOM 754 O O . ALA A 1 98 ? -2.189 -2.480 21.357 1.00 94.50 98 ALA A O 1
ATOM 755 N N . ALA A 1 99 ? -2.047 -1.319 23.272 1.00 95.31 99 ALA A N 1
ATOM 756 C CA . ALA A 1 99 ? -2.026 -2.503 24.123 1.00 95.31 99 ALA A CA 1
ATOM 757 C C . ALA A 1 99 ? -3.309 -3.343 23.990 1.00 95.31 99 ALA A C 1
ATOM 759 O O . ALA A 1 99 ? -3.231 -4.569 23.972 1.00 95.31 99 ALA A O 1
ATOM 760 N N . ALA A 1 100 ? -4.479 -2.710 23.864 1.00 96.12 100 ALA A N 1
ATOM 761 C CA . ALA A 1 100 ? -5.751 -3.408 23.690 1.00 96.12 100 ALA A CA 1
ATOM 762 C C . ALA A 1 100 ? -5.874 -4.105 22.322 1.00 96.12 100 ALA A C 1
ATOM 764 O O . ALA A 1 100 ? -6.393 -5.219 22.252 1.00 96.12 100 ALA A O 1
ATOM 765 N N . LEU A 1 101 ? -5.379 -3.479 21.249 1.00 94.94 101 LEU A N 1
ATOM 766 C CA . LEU A 1 101 ? -5.356 -4.050 19.897 1.00 94.94 101 LEU A CA 1
ATOM 767 C C . LEU A 1 101 ? -4.354 -5.204 19.766 1.00 94.94 101 LEU A C 1
ATOM 769 O O . LEU A 1 101 ? -4.595 -6.140 19.008 1.00 94.94 101 LEU A O 1
ATOM 773 N N . ALA A 1 102 ? -3.250 -5.167 20.511 1.00 94.81 102 ALA A N 1
ATOM 774 C CA . ALA A 1 102 ? -2.245 -6.229 20.522 1.00 94.81 102 ALA A CA 1
ATOM 775 C C . ALA A 1 102 ? -2.553 -7.370 21.514 1.00 94.81 102 ALA A C 1
ATOM 777 O O . ALA A 1 102 ? -1.830 -8.364 21.542 1.00 94.81 102 ALA A O 1
ATOM 778 N N . ALA A 1 103 ? -3.585 -7.235 22.353 1.00 95.50 103 ALA A N 1
ATOM 779 C CA . ALA A 1 103 ? -3.865 -8.193 23.416 1.00 95.50 103 ALA A CA 1
ATOM 780 C C . ALA A 1 103 ? -4.424 -9.526 22.889 1.00 95.50 103 ALA A C 1
ATOM 782 O O . ALA A 1 103 ? -5.337 -9.559 22.063 1.00 95.50 103 ALA A O 1
ATOM 783 N N . ASP A 1 104 ? -3.951 -10.635 23.463 1.00 95.25 104 ASP A N 1
ATOM 784 C CA . ASP A 1 104 ? -4.501 -11.976 23.205 1.00 95.25 104 ASP A CA 1
ATOM 785 C C . ASP A 1 104 ? -5.813 -12.227 23.967 1.00 95.25 104 ASP A C 1
ATOM 787 O O . ASP A 1 104 ? -6.678 -12.994 23.534 1.00 95.25 104 ASP A O 1
ATOM 791 N N . THR A 1 105 ? -5.987 -11.568 25.114 1.00 96.19 105 THR A N 1
ATOM 792 C CA . THR A 1 105 ? -7.160 -11.712 25.984 1.00 96.19 105 THR A CA 1
ATOM 793 C C . THR A 1 105 ? -7.915 -10.396 26.129 1.00 96.19 105 THR A C 1
ATOM 795 O O . THR A 1 105 ? -7.273 -9.344 26.123 1.00 96.19 105 THR A O 1
ATOM 798 N N . PRO A 1 106 ? -9.244 -10.431 26.347 1.00 97.31 106 PRO A N 1
ATOM 799 C CA . PRO A 1 106 ? -10.029 -9.217 26.535 1.00 97.31 106 PRO A CA 1
ATOM 800 C C . PRO A 1 106 ? -9.473 -8.343 27.676 1.00 97.31 106 PRO A C 1
ATOM 802 O O . PRO A 1 106 ? -9.210 -8.874 28.762 1.00 97.31 106 PRO A O 1
ATOM 805 N N . PRO A 1 107 ? -9.305 -7.023 27.473 1.00 96.25 107 PRO A N 1
ATOM 806 C CA . PRO A 1 107 ? -8.858 -6.119 28.526 1.00 96.25 107 PRO A CA 1
ATOM 807 C C . PRO A 1 107 ? -9.924 -5.985 29.624 1.00 96.25 107 PRO A C 1
ATOM 809 O O . PRO A 1 107 ? -11.125 -6.055 29.366 1.00 96.25 107 PRO A O 1
ATOM 812 N N . SER A 1 108 ? -9.489 -5.764 30.868 1.00 95.25 108 SER A N 1
ATOM 813 C CA . SER A 1 108 ? -10.397 -5.548 32.006 1.00 95.25 108 SER A CA 1
ATOM 814 C C . SER A 1 108 ? -11.056 -4.167 32.009 1.00 95.25 108 SER A C 1
ATOM 816 O O . SER A 1 108 ? -12.064 -3.966 32.683 1.00 95.25 108 SER A O 1
ATOM 818 N N . GLU A 1 109 ? -10.455 -3.210 31.306 1.00 95.31 109 GLU A N 1
ATOM 819 C CA . GLU A 1 109 ? -10.919 -1.830 31.181 1.00 95.31 109 GLU A CA 1
ATOM 820 C C . GLU A 1 109 ? -12.054 -1.756 30.139 1.00 95.31 109 GLU A C 1
ATOM 822 O O . GLU A 1 109 ? -11.816 -2.053 28.964 1.00 95.31 109 GLU A O 1
ATOM 827 N N . PRO A 1 110 ? -13.294 -1.388 30.530 1.00 93.62 110 PRO A N 1
ATOM 828 C CA . PRO A 1 110 ? -14.439 -1.417 29.617 1.00 93.62 110 PRO A CA 1
ATOM 829 C C . PRO A 1 110 ? -14.313 -0.481 28.411 1.00 93.62 110 PRO A C 1
ATOM 831 O O . PRO A 1 110 ? -14.875 -0.771 27.362 1.00 93.62 110 PRO A O 1
ATOM 834 N N . ASP A 1 111 ? -13.578 0.624 28.544 1.00 94.62 111 ASP A N 1
ATOM 835 C CA . ASP A 1 111 ? -13.297 1.565 27.456 1.00 94.62 111 ASP A CA 1
ATOM 836 C C . ASP A 1 111 ? -12.294 1.007 26.433 1.00 94.62 111 ASP A C 1
ATOM 838 O O . ASP A 1 111 ? -12.262 1.475 25.296 1.00 94.62 111 ASP A O 1
ATOM 842 N N . LEU A 1 112 ? -11.515 -0.020 26.782 1.00 96.00 112 LEU A N 1
ATOM 843 C CA . LEU A 1 112 ? -10.557 -0.659 25.874 1.00 96.00 112 LEU A CA 1
ATOM 844 C C . LEU A 1 112 ? -11.112 -1.911 25.179 1.00 96.00 112 LEU A C 1
ATOM 846 O O . LEU A 1 112 ? -10.616 -2.304 24.120 1.00 96.00 112 LEU A O 1
ATOM 850 N N . LEU A 1 113 ? -12.157 -2.528 25.740 1.00 95.50 113 LEU A N 1
ATOM 851 C CA . LEU A 1 113 ? -12.779 -3.741 25.198 1.00 95.50 113 LEU A CA 1
ATOM 852 C C . LEU A 1 113 ? -13.227 -3.607 23.726 1.00 95.50 113 LEU A C 1
ATOM 854 O O . LEU A 1 113 ? -12.944 -4.524 22.952 1.00 95.50 113 LEU A O 1
ATOM 858 N N . PRO A 1 114 ? -13.841 -2.489 23.285 1.00 94.75 114 PRO A N 1
ATOM 859 C CA . PRO A 1 114 ? -14.254 -2.340 21.892 1.00 94.75 114 PRO A CA 1
ATOM 860 C C . PRO A 1 114 ? -13.109 -2.446 20.872 1.00 94.75 114 PRO A C 1
ATOM 862 O O . PRO A 1 114 ? -13.323 -2.957 19.774 1.00 94.75 114 PRO A O 1
ATOM 865 N N . PHE A 1 115 ? -11.894 -2.010 21.224 1.00 95.44 115 PHE A N 1
ATOM 866 C CA . PHE A 1 115 ? -10.724 -2.121 20.346 1.00 95.44 115 PHE A CA 1
ATOM 867 C C . PHE A 1 115 ? -10.277 -3.573 20.195 1.00 95.44 115 PHE A C 1
ATOM 869 O O . PHE A 1 115 ? -10.102 -4.052 19.075 1.00 95.44 115 PHE A O 1
ATOM 876 N N . TYR A 1 116 ? -10.181 -4.300 21.312 1.00 95.69 116 TYR A N 1
ATOM 877 C CA . TYR A 1 116 ? -9.901 -5.735 21.296 1.00 95.69 116 TYR A CA 1
ATOM 878 C C . TYR A 1 116 ? -10.918 -6.484 20.422 1.00 95.69 116 TYR A C 1
ATOM 880 O O . TYR A 1 116 ? -10.542 -7.258 19.543 1.00 95.69 116 TYR A O 1
ATOM 888 N N . GLU A 1 117 ? -12.215 -6.221 20.610 1.00 94.56 117 GLU A N 1
ATOM 889 C CA . GLU A 1 117 ? -13.280 -6.868 19.839 1.00 94.56 117 GLU A CA 1
ATOM 890 C C . GLU A 1 117 ? -13.263 -6.507 18.350 1.00 94.56 117 GLU A C 1
ATOM 892 O O . GLU A 1 117 ? -13.635 -7.341 17.519 1.00 94.56 117 GLU A O 1
ATOM 897 N N . ALA A 1 118 ? -12.882 -5.276 17.999 1.00 92.94 118 ALA A N 1
ATOM 898 C CA . ALA A 1 118 ? -12.703 -4.867 16.610 1.00 92.94 118 ALA A CA 1
ATOM 899 C C . ALA A 1 118 ? -11.547 -5.644 15.966 1.00 92.94 118 ALA A C 1
ATOM 901 O O . ALA A 1 118 ? -11.707 -6.194 14.877 1.00 92.94 118 ALA A O 1
ATOM 902 N N . GLN A 1 119 ? -10.433 -5.811 16.683 1.00 92.19 119 GLN A N 1
ATOM 903 C CA . GLN A 1 119 ? -9.298 -6.589 16.194 1.00 92.19 119 GLN A CA 1
ATOM 904 C C . GLN A 1 119 ? -9.649 -8.063 15.946 1.00 92.19 119 GLN A C 1
ATOM 906 O O . GLN A 1 119 ? -9.187 -8.649 14.964 1.00 92.19 119 GLN A O 1
ATOM 911 N N . GLN A 1 120 ? -10.507 -8.665 16.778 1.00 93.25 120 GLN A N 1
ATOM 912 C CA . GLN A 1 120 ? -10.983 -10.040 16.558 1.00 93.25 120 GLN A CA 1
ATOM 913 C C . GLN A 1 120 ? -11.863 -10.179 15.305 1.00 93.25 120 GLN A C 1
ATOM 915 O O . GLN A 1 120 ? -12.028 -11.280 14.778 1.00 93.25 120 GLN A O 1
ATOM 920 N N . ARG A 1 121 ? -12.440 -9.074 14.819 1.00 93.94 121 ARG A N 1
ATOM 921 C CA . ARG A 1 121 ? -13.315 -9.027 13.639 1.00 93.94 121 ARG A CA 1
ATOM 922 C C . ARG A 1 121 ? -12.586 -8.654 12.351 1.00 93.94 121 ARG A C 1
ATOM 924 O O . ARG A 1 121 ? -13.241 -8.593 11.311 1.00 93.94 121 ARG A O 1
ATOM 931 N N . ARG A 1 122 ? -11.262 -8.456 12.395 1.00 92.88 122 ARG A N 1
ATOM 932 C CA . ARG A 1 122 ? -10.443 -8.083 11.232 1.00 92.88 122 ARG A CA 1
ATOM 933 C C . ARG A 1 122 ? -10.690 -8.982 10.022 1.00 92.88 122 ARG A C 1
ATOM 935 O O . ARG A 1 122 ? -11.041 -10.160 10.142 1.00 92.88 122 ARG A O 1
ATOM 942 N N . HIS A 1 123 ? -10.473 -8.430 8.833 1.00 96.94 123 HIS A N 1
ATOM 943 C CA . HIS A 1 123 ? -10.601 -9.198 7.603 1.00 96.94 123 HIS A CA 1
ATOM 944 C C . HIS A 1 123 ? -9.685 -10.445 7.627 1.00 96.94 123 HIS A C 1
ATOM 946 O O . HIS A 1 123 ? -8.506 -10.321 7.957 1.00 96.94 123 HIS A O 1
ATOM 952 N N . PRO A 1 124 ? -10.172 -11.649 7.261 1.00 96.06 124 PRO A N 1
ATOM 953 C CA . PRO A 1 124 ? -9.394 -12.890 7.377 1.00 96.06 124 PRO A CA 1
ATOM 954 C C . PRO A 1 124 ? -8.165 -12.943 6.460 1.00 96.06 124 PRO A C 1
ATOM 956 O O . PRO A 1 124 ? -7.272 -13.749 6.687 1.00 96.06 124 PRO A O 1
ATOM 959 N N . ARG A 1 125 ? -8.132 -12.094 5.427 1.00 97.50 125 ARG A N 1
ATOM 960 C CA . ARG A 1 125 ? -6.996 -11.909 4.511 1.00 97.50 125 ARG A CA 1
ATOM 961 C C . ARG A 1 125 ? -6.324 -10.539 4.650 1.00 97.50 125 ARG A C 1
ATOM 963 O O . ARG A 1 125 ? -5.741 -10.047 3.689 1.00 97.50 125 ARG A O 1
ATOM 970 N N . ALA A 1 126 ? -6.503 -9.875 5.793 1.00 97.44 126 ALA A N 1
ATOM 971 C CA . ALA A 1 126 ? -5.718 -8.690 6.116 1.00 97.44 126 ALA A CA 1
ATOM 972 C C . ALA A 1 126 ? -4.333 -9.108 6.611 1.00 97.44 126 ALA A C 1
ATOM 974 O O . ALA A 1 126 ? -4.213 -9.970 7.483 1.00 97.44 126 ALA A O 1
ATOM 975 N N . HIS A 1 127 ? -3.313 -8.442 6.090 1.00 97.88 127 HIS A N 1
ATOM 976 C CA . HIS A 1 127 ? -1.934 -8.539 6.542 1.00 97.88 127 HIS A CA 1
ATOM 977 C C . HIS A 1 127 ? -1.475 -7.151 6.961 1.00 97.88 127 HIS A C 1
ATOM 979 O O . HIS A 1 127 ? -1.647 -6.198 6.206 1.00 97.88 127 HIS A O 1
ATOM 985 N N . PHE A 1 128 ? -0.944 -7.048 8.176 1.00 96.81 128 PHE A N 1
ATOM 986 C CA . PHE A 1 128 ? -0.463 -5.799 8.757 1.00 96.81 128 PHE A CA 1
ATOM 987 C C . PHE A 1 128 ? 1.055 -5.740 8.634 1.00 96.81 128 PHE A C 1
ATOM 989 O O . PHE A 1 128 ? 1.732 -6.752 8.820 1.00 96.81 128 PHE A O 1
ATOM 996 N N . MET A 1 129 ? 1.564 -4.560 8.316 1.00 96.38 129 MET A N 1
ATOM 997 C CA . MET A 1 129 ? 2.976 -4.274 8.088 1.00 96.38 129 MET A CA 1
ATOM 998 C C . MET A 1 129 ? 3.337 -2.999 8.847 1.00 96.38 129 MET A C 1
ATOM 1000 O O . MET A 1 129 ? 2.479 -2.147 9.077 1.00 96.38 129 MET A O 1
ATOM 1004 N N . ILE A 1 130 ? 4.603 -2.880 9.225 1.00 92.88 130 ILE A N 1
ATOM 1005 C CA . ILE A 1 130 ? 5.166 -1.695 9.862 1.00 92.88 130 ILE A CA 1
ATOM 1006 C C . ILE A 1 130 ? 6.425 -1.307 9.095 1.00 92.88 130 ILE A C 1
ATOM 1008 O O . ILE A 1 130 ? 7.173 -2.193 8.677 1.00 92.88 130 ILE A O 1
ATOM 1012 N N . ASP A 1 131 ? 6.620 -0.016 8.867 1.00 89.69 131 ASP A N 1
ATOM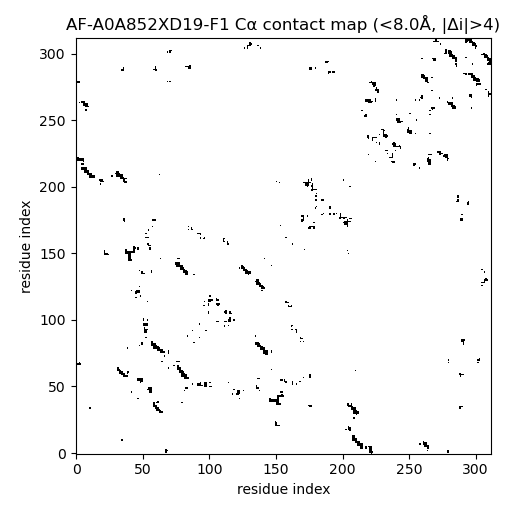 1013 C CA . ASP A 1 131 ? 7.823 0.485 8.206 1.00 89.69 131 ASP A CA 1
ATOM 1014 C C . ASP A 1 131 ? 8.954 0.798 9.205 1.00 89.69 131 ASP A C 1
ATOM 1016 O O . ASP A 1 131 ? 8.846 0.579 10.414 1.00 89.69 131 ASP A O 1
ATOM 1020 N N . VAL A 1 132 ? 10.060 1.339 8.690 1.00 85.31 132 VAL A N 1
ATOM 1021 C CA . VAL A 1 132 ? 11.240 1.725 9.479 1.00 85.31 132 VAL A CA 1
ATOM 1022 C C . VAL A 1 132 ? 11.002 2.919 10.421 1.00 85.31 132 VAL A C 1
ATOM 1024 O O . VAL A 1 132 ? 11.798 3.147 11.333 1.00 85.31 132 VAL A O 1
ATOM 1027 N N . LEU A 1 133 ? 9.924 3.685 10.224 1.00 87.00 133 LEU A N 1
ATOM 1028 C CA . LEU A 1 133 ? 9.519 4.813 11.070 1.00 87.00 133 LEU A CA 1
ATOM 1029 C C . LEU A 1 133 ? 8.357 4.465 12.015 1.00 87.00 133 LEU A C 1
ATOM 1031 O O . LEU A 1 133 ? 7.769 5.365 12.622 1.00 87.00 133 LEU A O 1
ATOM 1035 N N . ASP A 1 134 ? 8.055 3.176 12.167 1.00 88.44 134 ASP A N 1
ATOM 1036 C CA . ASP A 1 134 ? 6.932 2.641 12.932 1.00 88.44 134 ASP A CA 1
ATOM 1037 C C . ASP A 1 134 ? 5.534 3.045 12.414 1.00 88.44 134 ASP A C 1
ATOM 1039 O O . ASP A 1 134 ? 4.559 2.965 13.166 1.00 88.44 134 ASP A O 1
ATOM 1043 N N . ALA A 1 135 ? 5.394 3.490 11.163 1.00 90.31 135 ALA A N 1
ATOM 1044 C CA . ALA A 1 135 ? 4.081 3.741 10.574 1.00 90.31 135 ALA A CA 1
ATOM 1045 C C . ALA A 1 135 ? 3.416 2.421 10.161 1.00 90.31 135 ALA A C 1
ATOM 1047 O O . ALA A 1 135 ? 4.071 1.486 9.690 1.00 90.31 135 ALA A O 1
ATOM 1048 N N . HIS A 1 136 ? 2.095 2.342 10.339 1.00 94.06 136 HIS A N 1
ATOM 1049 C CA . HIS A 1 136 ? 1.347 1.104 10.136 1.00 94.06 136 HIS A CA 1
ATOM 1050 C C . HIS A 1 136 ? 0.670 1.070 8.777 1.00 94.06 136 HIS A C 1
ATOM 1052 O O . HIS A 1 136 ? 0.023 2.023 8.342 1.00 94.06 136 HIS A O 1
ATOM 1058 N N . TYR A 1 137 ? 0.743 -0.094 8.146 1.00 96.62 137 TYR A N 1
ATOM 1059 C CA . TYR A 1 137 ? 0.119 -0.380 6.866 1.00 96.62 137 TYR A CA 1
ATOM 1060 C C . TYR A 1 137 ? -0.657 -1.684 6.938 1.00 96.62 137 TYR A C 1
ATOM 1062 O O . TYR A 1 137 ? -0.391 -2.562 7.762 1.00 96.62 137 TYR A O 1
ATOM 1070 N N . ALA A 1 138 ? -1.626 -1.831 6.044 1.00 98.00 138 ALA A N 1
ATOM 1071 C CA . ALA A 1 138 ? -2.298 -3.098 5.848 1.00 98.00 138 ALA A CA 1
ATOM 1072 C C . ALA A 1 138 ? -2.580 -3.346 4.372 1.00 98.00 138 ALA A C 1
ATOM 1074 O O . ALA A 1 138 ? -2.908 -2.435 3.617 1.00 98.00 138 ALA A O 1
ATOM 1075 N N . VAL A 1 139 ? -2.518 -4.609 3.972 1.00 98.50 139 VAL A N 1
ATOM 1076 C CA . VAL A 1 139 ? -3.024 -5.070 2.683 1.00 98.50 139 VAL A CA 1
ATOM 1077 C C . VAL A 1 139 ? -4.133 -6.081 2.916 1.00 98.50 139 VAL A C 1
ATOM 1079 O O . VAL A 1 139 ? -4.028 -6.957 3.774 1.00 98.50 139 VAL A O 1
ATOM 1082 N N . ILE A 1 140 ? -5.215 -5.959 2.155 1.00 98.50 140 ILE A N 1
ATOM 1083 C CA . ILE A 1 140 ? -6.268 -6.968 2.089 1.00 98.50 140 ILE A CA 1
ATOM 1084 C C . ILE A 1 140 ? -6.192 -7.649 0.730 1.00 98.50 140 ILE A C 1
ATOM 1086 O O . ILE A 1 140 ? -6.327 -6.990 -0.300 1.00 98.50 140 ILE A O 1
ATOM 1090 N N . LEU A 1 141 ? -6.021 -8.971 0.739 1.00 98.62 141 LEU A N 1
ATOM 1091 C CA . LEU A 1 141 ? -6.103 -9.793 -0.466 1.00 98.62 141 LEU A CA 1
ATOM 1092 C C . LEU A 1 141 ? -7.572 -10.043 -0.835 1.00 98.62 141 LEU A C 1
ATOM 1094 O O . LEU A 1 141 ? -8.351 -10.557 -0.021 1.00 98.62 141 LEU A O 1
ATOM 1098 N N . LEU A 1 142 ? -7.941 -9.690 -2.066 1.00 98.06 142 LEU A N 1
ATOM 1099 C CA . LEU A 1 142 ? -9.324 -9.661 -2.536 1.00 98.06 142 LEU A CA 1
ATOM 1100 C C . LEU A 1 142 ? -9.630 -10.810 -3.490 1.00 98.06 142 LEU A C 1
ATOM 1102 O O . LEU A 1 142 ? -8.902 -11.066 -4.454 1.00 98.06 142 LEU A O 1
ATOM 1106 N N . THR A 1 143 ? -10.777 -11.436 -3.261 1.00 97.25 143 THR A N 1
ATOM 1107 C CA . THR A 1 143 ? -11.403 -12.325 -4.243 1.00 97.25 143 THR A CA 1
ATOM 1108 C C . THR A 1 143 ? -12.048 -11.535 -5.382 1.00 97.25 143 THR A C 1
ATOM 1110 O O . THR A 1 143 ? -12.240 -10.323 -5.287 1.00 97.25 143 THR A O 1
ATOM 1113 N N . ALA A 1 144 ? -12.427 -12.216 -6.468 1.00 94.75 144 ALA A N 1
ATOM 1114 C CA . ALA A 1 144 ? -13.149 -11.574 -7.570 1.00 94.75 144 ALA A CA 1
ATOM 1115 C C . ALA A 1 144 ? -14.512 -11.005 -7.143 1.00 94.75 144 ALA A C 1
ATOM 1117 O O . ALA A 1 144 ? -14.894 -9.935 -7.610 1.00 94.75 144 ALA A O 1
ATOM 1118 N N . GLU A 1 145 ? -15.217 -11.694 -6.240 1.00 93.50 145 GLU A N 1
ATOM 1119 C CA . GLU A 1 145 ? -16.485 -11.217 -5.677 1.00 93.50 145 GLU A CA 1
ATOM 1120 C C . GLU A 1 145 ? -16.277 -9.945 -4.854 1.00 93.50 145 GLU A C 1
ATOM 1122 O O . GLU A 1 145 ? -17.004 -8.970 -5.031 1.00 93.50 145 GLU A O 1
ATOM 1127 N N . GLU A 1 146 ? -15.254 -9.926 -3.999 1.00 94.94 146 GLU A N 1
ATOM 1128 C CA . GLU A 1 146 ? -14.962 -8.750 -3.183 1.00 94.94 146 GLU A CA 1
ATOM 1129 C C . GLU A 1 146 ? -14.518 -7.572 -4.033 1.00 94.94 146 GLU A C 1
ATOM 1131 O O . GLU A 1 146 ? -15.032 -6.478 -3.851 1.00 94.94 146 GLU A O 1
ATOM 1136 N N . LEU A 1 147 ? -13.614 -7.784 -4.993 1.00 93.62 147 LEU A N 1
ATOM 1137 C CA . LEU A 1 147 ? -13.122 -6.718 -5.863 1.00 93.62 147 LEU A CA 1
ATOM 1138 C C . LEU A 1 147 ? -14.251 -6.058 -6.673 1.00 93.62 147 LEU A C 1
ATOM 1140 O O . LEU A 1 147 ? -14.239 -4.839 -6.853 1.00 93.62 147 LEU A O 1
ATOM 1144 N N . ALA A 1 148 ? -15.213 -6.854 -7.148 1.00 89.06 148 ALA A N 1
ATOM 1145 C CA . ALA A 1 148 ? -16.367 -6.387 -7.917 1.00 89.06 148 ALA A CA 1
ATOM 1146 C C . ALA A 1 148 ? -17.513 -5.842 -7.046 1.00 89.06 148 ALA A C 1
ATOM 1148 O O . ALA A 1 148 ? -18.487 -5.307 -7.575 1.00 89.06 148 ALA A O 1
ATOM 1149 N N . GLY A 1 149 ? -17.442 -6.007 -5.725 1.00 88.00 149 GLY A N 1
ATOM 1150 C CA . GLY A 1 149 ? -18.513 -5.594 -4.834 1.00 88.00 149 GLY A CA 1
ATOM 1151 C C . GLY A 1 149 ? -18.543 -4.083 -4.559 1.00 88.00 149 GLY A C 1
ATOM 1152 O O . GLY A 1 149 ? -17.642 -3.326 -4.943 1.00 88.00 149 GLY A O 1
ATOM 1153 N N . PRO A 1 150 ? -19.605 -3.611 -3.883 1.00 86.12 150 PRO A N 1
ATOM 1154 C CA . PRO A 1 150 ? -19.832 -2.190 -3.654 1.00 86.12 150 PRO A CA 1
ATOM 1155 C C . PRO A 1 150 ? -18.759 -1.584 -2.753 1.00 86.12 150 PRO A C 1
ATOM 1157 O O . PRO A 1 150 ? -18.168 -2.257 -1.915 1.00 86.12 150 PRO A O 1
ATOM 1160 N N . ARG A 1 151 ? -18.545 -0.276 -2.878 1.00 86.38 151 ARG A N 1
ATOM 1161 C CA . ARG A 1 151 ? -17.668 0.476 -1.976 1.00 86.38 151 ARG A CA 1
ATOM 1162 C C . ARG A 1 151 ? -18.204 0.464 -0.547 1.00 86.38 151 ARG A C 1
ATOM 1164 O O . ARG A 1 151 ? -19.393 0.705 -0.332 1.00 86.38 151 ARG A O 1
ATOM 1171 N N . THR A 1 152 ? -17.313 0.247 0.414 1.00 88.56 152 THR A N 1
ATOM 1172 C CA . THR A 1 152 ? -17.666 0.234 1.836 1.00 88.56 152 THR A CA 1
ATOM 1173 C C . THR A 1 152 ? -17.250 1.542 2.491 1.00 88.56 152 THR A C 1
ATOM 1175 O O . THR A 1 152 ? -16.114 1.970 2.350 1.00 88.56 152 THR A O 1
ATOM 1178 N N . MET A 1 153 ? -18.156 2.170 3.235 1.00 88.38 153 MET A N 1
ATOM 1179 C CA . MET A 1 153 ? -17.819 3.311 4.092 1.00 88.38 153 MET A CA 1
ATOM 1180 C C . MET A 1 153 ? -16.980 2.859 5.300 1.00 88.38 153 MET A C 1
ATOM 1182 O O . MET A 1 153 ? -17.110 1.702 5.714 1.00 88.38 153 MET A O 1
ATOM 1186 N N . PRO A 1 154 ? -16.157 3.740 5.902 1.00 87.75 154 PRO A N 1
ATOM 1187 C CA . PRO A 1 154 ? -15.441 3.400 7.124 1.00 87.75 154 PRO A CA 1
ATOM 1188 C C . PRO A 1 154 ? -16.418 2.959 8.223 1.00 87.75 154 PRO A C 1
ATOM 1190 O O . PRO A 1 154 ? -17.582 3.384 8.223 1.00 87.75 154 PRO A O 1
ATOM 1193 N N . PRO A 1 155 ? -15.968 2.118 9.170 1.00 86.12 155 PRO A N 1
ATOM 1194 C CA . PRO A 1 155 ? -16.797 1.740 10.301 1.00 86.12 155 PRO A CA 1
ATOM 1195 C C . PRO A 1 155 ? -17.224 2.972 11.099 1.00 86.12 155 PRO A C 1
ATOM 1197 O O . PRO A 1 155 ? -16.493 3.968 11.145 1.00 86.12 155 PRO A O 1
ATOM 1200 N N . PRO A 1 156 ? -18.372 2.900 11.797 1.00 88.12 156 PRO A N 1
ATOM 1201 C CA . PRO A 1 156 ? -18.612 3.787 12.921 1.00 88.12 156 PRO A CA 1
ATOM 1202 C C . PRO A 1 156 ? -17.393 3.775 13.842 1.00 88.12 156 PRO A C 1
ATOM 1204 O O . PRO A 1 156 ? -16.831 2.713 14.122 1.00 88.12 156 PRO A O 1
ATOM 1207 N N . LEU A 1 157 ? -16.982 4.957 14.295 1.00 91.25 157 LEU A N 1
ATOM 1208 C CA . LEU A 1 157 ? -15.868 5.064 15.224 1.00 91.25 157 LEU A CA 1
ATOM 1209 C C . LEU A 1 157 ? -16.160 4.272 16.494 1.00 91.25 157 LEU A C 1
ATOM 1211 O O . LEU A 1 157 ? -17.303 4.203 16.951 1.00 91.25 157 LEU A O 1
ATOM 1215 N N . VAL A 1 158 ? -15.105 3.686 17.052 1.00 87.50 158 VAL A N 1
ATOM 1216 C CA . VAL A 1 158 ? -15.180 2.996 18.333 1.00 87.50 158 VAL A CA 1
ATOM 1217 C C . VAL A 1 158 ? -15.684 3.981 19.390 1.00 87.50 158 VAL A C 1
ATOM 1219 O O . VAL A 1 158 ? -15.054 5.006 19.644 1.00 87.50 158 VAL A O 1
ATOM 1222 N N . ASP A 1 159 ? -16.828 3.670 19.999 1.00 87.56 159 ASP A N 1
ATOM 1223 C CA . ASP A 1 159 ? -17.424 4.483 21.061 1.00 87.56 159 ASP A CA 1
ATOM 1224 C C . ASP A 1 159 ? -16.658 4.267 22.372 1.00 87.56 159 ASP A C 1
ATOM 1226 O O . ASP A 1 159 ? -17.008 3.431 23.206 1.00 87.56 159 ASP A O 1
ATOM 1230 N N . SER A 1 160 ? -15.530 4.964 22.501 1.00 91.75 160 SER A N 1
ATOM 1231 C CA . SER A 1 160 ? -14.649 4.894 23.661 1.00 91.75 160 SER A CA 1
ATOM 1232 C C . SER A 1 160 ? -14.009 6.253 23.950 1.00 91.75 160 SER A C 1
ATOM 1234 O O . SER A 1 160 ? -13.464 6.877 23.036 1.00 91.75 160 SER A O 1
ATOM 1236 N N . PRO A 1 161 ? -13.972 6.697 25.223 1.00 91.25 161 PRO A N 1
ATOM 1237 C CA . PRO A 1 161 ? -13.194 7.864 25.629 1.00 91.25 161 PRO A CA 1
ATOM 1238 C C . PRO A 1 161 ? -11.708 7.768 25.264 1.00 91.25 161 PRO A C 1
ATOM 1240 O O . PRO A 1 161 ? -11.099 8.794 24.976 1.00 91.25 161 PRO A O 1
ATOM 1243 N N . ALA A 1 162 ? -11.138 6.557 25.228 1.00 92.62 162 ALA A N 1
ATOM 1244 C CA . ALA A 1 162 ? -9.738 6.355 24.866 1.00 92.62 162 ALA A CA 1
ATOM 1245 C C . ALA A 1 162 ? -9.460 6.748 23.402 1.00 92.62 162 ALA A C 1
ATOM 1247 O O . ALA A 1 162 ? -8.387 7.267 23.101 1.00 92.62 162 ALA A O 1
ATOM 1248 N N . LEU A 1 163 ? -10.439 6.603 22.496 1.00 92.88 163 LEU A N 1
ATOM 1249 C CA . LEU A 1 163 ? -10.290 7.057 21.108 1.00 92.88 163 LEU A CA 1
ATOM 1250 C C . LEU A 1 163 ? -10.093 8.580 21.029 1.00 92.88 163 LEU A C 1
ATOM 1252 O O . LEU A 1 163 ? -9.314 9.070 20.217 1.00 92.88 163 LEU A O 1
ATOM 1256 N N . ALA A 1 164 ? -10.775 9.330 21.898 1.00 90.25 164 ALA A N 1
ATOM 1257 C CA . ALA A 1 164 ? -10.759 10.792 21.906 1.00 90.25 164 ALA A CA 1
ATOM 1258 C C . ALA A 1 164 ? -9.471 11.403 22.494 1.00 90.25 164 ALA A C 1
ATOM 1260 O O . ALA A 1 164 ? -9.289 12.618 22.419 1.00 90.25 164 ALA A O 1
ATOM 1261 N N . GLU A 1 165 ? -8.575 10.591 23.069 1.00 91.12 165 GLU A N 1
ATOM 1262 C CA . GLU A 1 165 ? -7.247 11.040 23.519 1.00 91.12 165 GLU A CA 1
ATOM 1263 C C . GLU A 1 165 ? -6.342 11.427 22.335 1.00 91.12 165 GLU A C 1
ATOM 1265 O O . GLU A 1 165 ? -5.403 12.207 22.497 1.00 91.12 165 GLU A O 1
ATOM 1270 N N . VAL A 1 166 ? -6.660 10.925 21.138 1.00 92.00 166 VAL A N 1
ATOM 1271 C CA . VAL A 1 166 ? -6.014 11.268 19.871 1.00 92.00 166 VAL A CA 1
ATOM 1272 C C . VAL A 1 166 ? -7.030 11.993 18.974 1.00 92.00 166 VAL A C 1
ATOM 1274 O O . VAL A 1 166 ? -8.169 11.531 18.848 1.00 92.00 166 VAL A O 1
ATOM 1277 N N . PRO A 1 167 ? -6.670 13.129 18.340 1.00 91.88 167 PRO A N 1
ATOM 1278 C CA . PRO A 1 167 ? -7.547 13.798 17.381 1.00 91.88 167 PRO A CA 1
ATOM 1279 C C . PRO A 1 167 ? -7.982 12.858 16.253 1.00 91.88 167 PRO A C 1
ATOM 1281 O O . PRO A 1 167 ? -7.190 12.049 15.793 1.00 91.88 167 PRO A O 1
ATOM 1284 N N . ALA A 1 168 ? -9.223 12.980 15.781 1.00 92.94 168 ALA A N 1
ATOM 1285 C CA . ALA A 1 168 ? -9.677 12.180 14.647 1.00 92.94 168 ALA A CA 1
ATOM 1286 C C . ALA A 1 168 ? -8.949 12.587 13.353 1.00 92.94 168 ALA A C 1
ATOM 1288 O O . ALA A 1 168 ? -8.805 13.792 13.100 1.00 92.94 168 ALA A O 1
ATOM 1289 N N . PRO A 1 169 ? -8.563 11.618 12.502 1.00 92.75 169 PRO A N 1
ATOM 1290 C CA . PRO A 1 169 ? -7.852 11.915 11.275 1.00 92.75 169 PRO A CA 1
ATOM 1291 C C . PRO A 1 169 ? -8.779 12.591 10.269 1.00 92.75 169 PRO A C 1
ATOM 1293 O O . PRO A 1 169 ? -9.954 12.236 10.111 1.00 92.75 169 PRO A O 1
ATOM 1296 N N . ARG A 1 170 ? -8.242 13.566 9.540 1.00 90.88 170 ARG A N 1
ATOM 1297 C CA . ARG A 1 170 ? -9.013 14.433 8.637 1.00 90.88 170 ARG A CA 1
ATOM 1298 C C . ARG A 1 170 ? -9.708 13.671 7.527 1.00 90.88 170 ARG A C 1
ATOM 1300 O O . ARG A 1 170 ? -10.823 14.041 7.155 1.00 90.88 170 ARG A O 1
ATOM 1307 N N . TRP A 1 171 ? -9.091 12.602 7.022 1.00 92.12 171 TRP A N 1
ATOM 1308 C CA . TRP A 1 171 ? -9.643 11.837 5.904 1.00 92.12 171 TRP A CA 1
ATOM 1309 C C . TRP A 1 171 ? -11.042 11.282 6.207 1.00 92.12 171 TRP A C 1
ATOM 1311 O O . TRP A 1 171 ? -11.828 11.154 5.279 1.00 92.12 171 TRP A O 1
ATOM 1321 N N . LEU A 1 172 ? -11.400 11.037 7.476 1.00 92.19 172 LEU A N 1
ATOM 1322 C CA . LEU A 1 172 ? -12.734 10.556 7.869 1.00 92.19 172 LEU A CA 1
ATOM 1323 C C . LEU A 1 172 ? -13.856 11.577 7.652 1.00 92.19 172 LEU A C 1
ATOM 1325 O O . LEU A 1 172 ? -15.028 11.208 7.626 1.00 92.19 172 LEU A O 1
ATOM 1329 N N . THR A 1 173 ? -13.516 12.859 7.516 1.00 89.31 173 THR A N 1
ATOM 1330 C CA . THR A 1 173 ? -14.489 13.940 7.287 1.00 89.31 173 THR A CA 1
ATOM 1331 C C . THR A 1 173 ? -14.280 14.646 5.952 1.00 89.31 173 THR A C 1
ATOM 1333 O O . THR A 1 173 ? -15.243 15.107 5.346 1.00 89.31 173 THR A O 1
ATOM 1336 N N . GLU A 1 174 ? -13.038 14.717 5.478 1.00 87.75 174 GLU A N 1
ATOM 1337 C CA . GLU A 1 174 ? -12.663 15.413 4.248 1.00 87.75 174 GLU A CA 1
ATOM 1338 C C . GLU A 1 174 ? -12.499 14.450 3.056 1.00 87.75 174 GLU A C 1
ATOM 1340 O O . GLU A 1 174 ? -12.664 14.868 1.918 1.00 87.75 174 GLU A O 1
ATOM 1345 N N . GLY A 1 175 ? -12.228 13.163 3.280 1.00 87.88 175 GLY A N 1
ATOM 1346 C CA . GLY A 1 175 ? -11.768 12.233 2.241 1.00 87.88 175 GLY A CA 1
ATOM 1347 C C . GLY A 1 175 ? -10.253 12.296 2.043 1.00 87.88 175 GLY A C 1
ATOM 1348 O O . GLY A 1 175 ? -9.615 13.306 2.343 1.00 87.88 175 GLY A O 1
ATOM 1349 N N . SER A 1 176 ? -9.665 11.200 1.557 1.00 86.75 176 SER A N 1
ATOM 1350 C CA . SER A 1 176 ? -8.206 11.052 1.448 1.00 86.75 176 SER A CA 1
ATOM 1351 C C . SER A 1 176 ? -7.569 11.978 0.409 1.00 86.75 176 SER A C 1
ATOM 1353 O O . SER A 1 176 ? -6.432 12.393 0.604 1.00 86.75 176 SER A O 1
ATOM 1355 N N . ILE A 1 177 ? -8.298 12.364 -0.646 1.00 83.69 177 ILE A N 1
ATOM 1356 C CA . ILE A 1 177 ? -7.817 13.340 -1.641 1.00 83.69 177 ILE A CA 1
ATOM 1357 C C . ILE A 1 177 ? -7.809 14.754 -1.059 1.00 83.69 177 ILE A C 1
ATOM 1359 O O . ILE A 1 177 ? -6.790 15.440 -1.095 1.00 83.69 177 ILE A O 1
ATOM 1363 N N . ALA A 1 178 ? -8.934 15.206 -0.498 1.00 83.38 178 ALA A N 1
ATOM 1364 C CA . ALA A 1 178 ? -9.041 16.579 -0.014 1.00 83.38 178 ALA A CA 1
ATOM 1365 C C . ALA A 1 178 ? -8.071 16.855 1.149 1.00 83.38 178 ALA A C 1
ATOM 1367 O O . ALA A 1 178 ? -7.534 17.961 1.241 1.00 83.38 178 ALA A O 1
ATOM 1368 N N . SER A 1 179 ? -7.795 15.851 1.991 1.00 84.69 179 SER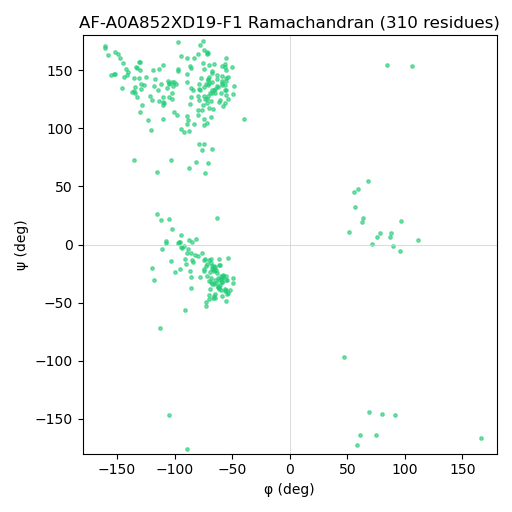 A N 1
ATOM 1369 C CA . SER A 1 179 ? -6.872 15.995 3.119 1.00 84.69 179 SER A CA 1
ATOM 1370 C C . SER A 1 179 ? -5.413 16.240 2.698 1.00 84.69 179 SER A C 1
ATOM 1372 O O . SER A 1 179 ? -4.678 16.854 3.473 1.00 84.69 179 SER A O 1
ATOM 1374 N N . ILE A 1 180 ? -5.003 15.875 1.468 1.00 79.94 180 ILE A N 1
ATOM 1375 C CA . ILE A 1 180 ? -3.681 16.223 0.894 1.00 79.94 180 ILE A CA 1
ATOM 1376 C C . ILE A 1 180 ? -3.463 17.739 0.912 1.00 79.94 180 ILE A C 1
ATOM 1378 O O . ILE A 1 180 ? -2.370 18.226 1.194 1.00 79.94 180 ILE A O 1
ATOM 1382 N N . HIS A 1 181 ? -4.512 18.504 0.608 1.00 75.56 181 HIS A N 1
ATOM 1383 C CA . HIS A 1 181 ? -4.432 19.951 0.408 1.00 75.56 181 HIS A CA 1
ATOM 1384 C C . HIS A 1 181 ? -4.432 20.754 1.708 1.00 75.56 181 HIS A C 1
ATOM 1386 O O . HIS A 1 181 ? -4.485 21.988 1.685 1.00 75.56 181 HIS A O 1
ATOM 1392 N N . HIS A 1 182 ? -4.398 20.084 2.859 1.00 77.75 182 HIS A N 1
ATOM 1393 C CA . HIS A 1 182 ? -4.345 20.780 4.126 1.00 77.75 182 HIS A CA 1
ATOM 1394 C C . HIS A 1 182 ? -3.050 21.619 4.218 1.00 77.75 182 HIS A C 1
ATOM 1396 O O . HIS A 1 182 ? -1.972 21.106 3.920 1.00 77.75 182 HIS A O 1
ATOM 1402 N N . PRO A 1 183 ? -3.091 22.884 4.691 1.00 76.00 183 PRO A N 1
ATOM 1403 C CA . PRO A 1 183 ? -1.915 23.762 4.726 1.00 76.00 183 PRO A CA 1
ATOM 1404 C C . PRO A 1 183 ? -0.698 23.193 5.467 1.00 76.00 183 PRO A C 1
ATOM 1406 O O . PRO A 1 183 ? 0.432 23.534 5.134 1.00 76.00 183 PRO A O 1
ATOM 1409 N N . ARG A 1 184 ? -0.919 22.295 6.441 1.00 74.31 184 ARG A N 1
ATOM 1410 C CA . ARG A 1 184 ? 0.153 21.554 7.140 1.00 74.31 184 ARG A CA 1
ATOM 1411 C C . ARG A 1 184 ? 1.029 20.738 6.179 1.00 74.31 184 ARG A C 1
ATOM 1413 O O . ARG A 1 184 ? 2.193 20.518 6.480 1.00 74.31 184 ARG A O 1
ATOM 1420 N N . PHE A 1 185 ? 0.478 20.312 5.046 1.00 74.06 185 PHE A N 1
ATOM 1421 C CA . PHE A 1 185 ? 1.139 19.467 4.055 1.00 74.06 185 PHE A CA 1
ATOM 1422 C C . PHE A 1 185 ? 1.505 20.226 2.775 1.00 74.06 185 PHE A C 1
ATOM 1424 O O . PHE A 1 185 ? 2.059 19.633 1.858 1.00 74.06 185 PHE A O 1
ATOM 1431 N N . ALA A 1 186 ? 1.259 21.540 2.707 1.00 66.12 186 ALA A N 1
ATOM 1432 C CA . ALA A 1 186 ? 1.485 22.348 1.504 1.00 66.12 186 ALA A CA 1
ATOM 1433 C C . ALA A 1 186 ? 2.955 22.393 1.040 1.00 66.12 186 ALA A C 1
ATOM 1435 O O . ALA A 1 186 ? 3.224 22.755 -0.101 1.00 66.12 186 ALA A O 1
ATOM 1436 N N . SER A 1 187 ? 3.906 22.040 1.909 1.00 64.75 187 SER A N 1
ATOM 1437 C CA . SER A 1 187 ? 5.327 21.920 1.572 1.00 64.75 187 SER A CA 1
ATOM 1438 C C . SER A 1 187 ? 5.728 20.535 1.058 1.00 64.75 187 SER A C 1
ATOM 1440 O O . SER A 1 187 ? 6.896 20.349 0.725 1.00 64.75 187 SER A O 1
ATOM 1442 N N . ARG A 1 188 ? 4.816 19.551 1.023 1.00 69.44 188 ARG A N 1
ATOM 1443 C CA . ARG A 1 188 ? 5.155 18.185 0.611 1.00 69.44 188 ARG A CA 1
ATOM 1444 C C . ARG A 1 188 ? 5.343 18.101 -0.914 1.00 69.44 188 ARG A C 1
ATOM 1446 O O . ARG A 1 188 ? 4.506 18.645 -1.647 1.00 69.44 188 ARG A O 1
ATOM 1453 N N . PRO A 1 189 ? 6.389 17.411 -1.416 1.00 61.59 189 PRO A N 1
ATOM 1454 C CA . PRO A 1 189 ? 6.762 17.421 -2.837 1.00 61.59 189 PRO A CA 1
ATOM 1455 C C . PRO A 1 189 ? 5.656 16.935 -3.782 1.00 61.59 189 PRO A C 1
ATOM 1457 O O . PRO A 1 189 ? 5.531 17.433 -4.902 1.00 61.59 189 PRO A O 1
ATOM 1460 N N . TYR A 1 190 ? 4.823 15.997 -3.327 1.00 65.25 190 TYR A N 1
ATOM 1461 C CA . TYR A 1 190 ? 3.763 15.382 -4.124 1.00 65.25 190 TYR A CA 1
ATOM 1462 C C . TYR A 1 190 ? 2.487 16.227 -4.255 1.00 65.25 190 TYR A C 1
ATOM 1464 O O . TYR A 1 190 ? 1.649 15.934 -5.108 1.00 65.25 190 TYR A O 1
ATOM 1472 N N . THR A 1 191 ? 2.347 17.325 -3.500 1.00 59.81 191 THR A N 1
ATOM 1473 C CA . THR A 1 191 ? 1.216 18.261 -3.671 1.00 59.81 191 THR A CA 1
ATOM 1474 C C . THR A 1 191 ? 1.172 18.884 -5.070 1.00 59.81 191 THR A C 1
ATOM 1476 O O . THR A 1 191 ? 0.117 19.339 -5.499 1.00 59.81 191 THR A O 1
ATOM 1479 N N . ARG A 1 192 ? 2.278 18.827 -5.831 1.00 58.62 192 ARG A N 1
ATOM 1480 C CA . ARG A 1 192 ? 2.340 19.225 -7.249 1.00 58.62 192 ARG A CA 1
ATOM 1481 C C . ARG A 1 192 ? 1.466 18.377 -8.180 1.00 58.62 192 ARG A C 1
ATOM 1483 O O . ARG A 1 192 ? 1.124 18.843 -9.262 1.00 58.62 192 ARG A O 1
ATOM 1490 N N . TYR A 1 193 ? 1.156 17.138 -7.791 1.00 62.94 193 TYR A N 1
ATOM 1491 C CA . TYR A 1 193 ? 0.283 16.241 -8.556 1.00 62.94 193 TYR A CA 1
ATOM 1492 C C . TYR A 1 193 ? -1.193 16.454 -8.216 1.00 62.94 193 TYR A C 1
ATOM 1494 O O . TYR A 1 193 ? -2.061 16.138 -9.026 1.00 62.94 193 TYR A O 1
ATOM 1502 N N . ALA A 1 194 ? -1.469 17.007 -7.033 1.00 64.12 194 ALA A N 1
ATOM 1503 C CA . ALA A 1 194 ? -2.812 17.282 -6.564 1.00 64.12 194 ALA A CA 1
ATOM 1504 C C . ALA A 1 194 ? -3.330 18.574 -7.204 1.00 64.12 194 ALA A C 1
ATOM 1506 O O . ALA A 1 194 ? -2.676 19.623 -7.160 1.00 64.12 194 ALA A O 1
ATOM 1507 N N . LYS A 1 195 ? -4.514 18.522 -7.809 1.00 69.94 195 LYS A N 1
ATOM 1508 C CA . LYS A 1 195 ? -5.077 19.698 -8.471 1.00 69.94 195 LYS A CA 1
ATOM 1509 C C . LYS A 1 195 ? -5.833 20.554 -7.453 1.00 69.94 195 LYS A C 1
ATOM 1511 O O . LYS A 1 195 ? -6.602 20.007 -6.671 1.00 69.94 195 LYS A O 1
ATOM 1516 N N . PRO A 1 196 ? -5.674 21.890 -7.422 1.00 66.88 196 PRO A N 1
ATOM 1517 C CA . PRO A 1 196 ? -6.317 22.729 -6.406 1.00 66.88 196 PRO A CA 1
ATOM 1518 C C . PRO A 1 196 ? -7.843 22.562 -6.298 1.00 66.88 196 PRO A C 1
ATOM 1520 O O . PRO A 1 196 ? -8.402 22.716 -5.215 1.00 66.88 196 PRO A O 1
ATOM 1523 N N . GLU A 1 197 ? -8.526 22.228 -7.394 1.00 71.62 197 GLU A N 1
ATOM 1524 C CA . GLU A 1 197 ? -9.961 21.932 -7.410 1.00 71.62 197 GLU A CA 1
ATOM 1525 C C . GLU A 1 197 ? -10.344 20.658 -6.637 1.00 71.62 197 GLU A C 1
ATOM 1527 O O . GLU A 1 197 ? -11.481 20.538 -6.181 1.00 71.62 197 GLU A O 1
ATOM 1532 N N . GLU A 1 198 ? -9.415 19.721 -6.445 1.00 70.62 198 GLU A N 1
ATOM 1533 C CA . GLU A 1 198 ? -9.631 18.483 -5.689 1.00 70.62 198 GLU A CA 1
ATOM 1534 C C . GLU A 1 198 ? -9.731 18.752 -4.183 1.00 70.62 198 GLU A C 1
ATOM 1536 O O . GLU A 1 198 ? -10.492 18.078 -3.491 1.00 70.62 198 GLU A O 1
ATOM 1541 N N . ALA A 1 199 ? -9.108 19.829 -3.690 1.00 62.09 199 ALA A N 1
ATOM 1542 C CA . ALA A 1 199 ? -9.266 20.313 -2.314 1.00 62.09 199 ALA A CA 1
ATOM 1543 C C . ALA A 1 199 ? -10.727 20.636 -1.948 1.00 62.09 199 ALA A C 1
ATOM 1545 O O . ALA A 1 199 ? -11.111 20.611 -0.775 1.00 62.09 199 ALA A O 1
ATOM 1546 N N . LEU A 1 200 ? -11.550 20.965 -2.950 1.00 62.56 200 LEU A N 1
ATOM 1547 C CA . LEU A 1 200 ? -12.969 21.277 -2.774 1.00 62.56 200 LEU A CA 1
ATOM 1548 C C . LEU A 1 200 ? -13.847 20.018 -2.746 1.00 62.56 200 LEU A C 1
ATOM 1550 O O . LEU A 1 200 ? -14.994 20.083 -2.300 1.00 62.56 200 LEU A O 1
ATOM 1554 N N . LYS A 1 201 ? -13.323 18.867 -3.180 1.00 70.38 201 LYS A N 1
ATOM 1555 C CA . LYS A 1 201 ? -14.050 17.596 -3.272 1.00 70.38 201 LYS A CA 1
ATOM 1556 C C . LYS A 1 201 ? -13.980 16.837 -1.948 1.00 70.38 201 LYS A C 1
ATOM 1558 O O . LYS A 1 201 ? -13.391 15.763 -1.864 1.00 70.38 201 LYS A O 1
ATOM 1563 N N . ARG A 1 202 ? -14.601 17.403 -0.906 1.00 77.56 202 ARG A N 1
ATOM 1564 C CA . ARG A 1 202 ? -14.681 16.810 0.442 1.00 77.56 202 ARG A CA 1
ATOM 1565 C C . ARG A 1 202 ? -15.651 15.628 0.512 1.00 77.56 202 ARG A C 1
ATOM 1567 O O . ARG A 1 202 ? -16.686 15.690 1.173 1.00 77.56 202 ARG A O 1
ATOM 1574 N N . ILE A 1 203 ? -15.354 14.585 -0.252 1.00 80.50 203 ILE A N 1
ATOM 1575 C CA . ILE A 1 203 ? -16.209 13.421 -0.466 1.00 80.50 203 ILE A CA 1
ATOM 1576 C C . ILE A 1 203 ? -15.368 12.182 -0.180 1.00 80.50 203 ILE A C 1
ATOM 1578 O O . ILE A 1 203 ? -14.380 11.927 -0.864 1.00 80.50 203 ILE A O 1
ATOM 1582 N N . LEU A 1 204 ? -15.793 11.380 0.798 1.00 83.56 204 LEU A N 1
ATOM 1583 C CA . LEU A 1 204 ? -15.078 10.164 1.200 1.00 83.56 204 LEU A CA 1
ATOM 1584 C C . LEU A 1 204 ? -14.867 9.193 0.038 1.00 83.56 204 LEU A C 1
ATOM 1586 O O . LEU A 1 204 ? -13.810 8.592 -0.069 1.00 83.56 204 LEU A O 1
ATOM 1590 N N . GLY A 1 205 ? -15.856 9.058 -0.843 1.00 80.44 205 GLY A N 1
ATOM 1591 C CA . GLY A 1 205 ? -15.791 8.151 -1.983 1.00 80.44 205 GLY A CA 1
ATOM 1592 C C . GLY A 1 205 ? -15.101 8.705 -3.231 1.00 80.44 205 GLY A C 1
ATOM 1593 O O . GLY A 1 205 ? -15.086 8.002 -4.239 1.00 80.44 205 GLY A O 1
ATOM 1594 N N . PHE A 1 206 ? -14.569 9.934 -3.212 1.00 81.31 206 PHE A N 1
ATOM 1595 C CA . PHE A 1 206 ? -13.879 10.481 -4.381 1.00 81.31 206 PHE A CA 1
ATOM 1596 C C . PHE A 1 206 ? -12.562 9.731 -4.611 1.00 81.31 206 PHE A C 1
ATOM 1598 O O . PHE A 1 206 ? -11.780 9.536 -3.683 1.00 81.31 206 PHE A O 1
ATOM 1605 N N . ALA A 1 207 ? -12.340 9.289 -5.847 1.00 83.31 207 ALA A N 1
ATOM 1606 C CA . ALA A 1 207 ? -11.212 8.447 -6.218 1.00 83.31 207 ALA A CA 1
ATOM 1607 C C . ALA A 1 207 ? -10.775 8.697 -7.667 1.00 83.31 207 ALA A C 1
ATOM 1609 O O . ALA A 1 207 ? -11.515 9.268 -8.475 1.00 83.31 207 ALA A O 1
ATOM 1610 N N . HIS A 1 208 ? -9.574 8.240 -8.009 1.00 83.94 208 HIS A N 1
ATOM 1611 C CA . HIS A 1 208 ? -9.050 8.272 -9.373 1.00 83.94 208 HIS A CA 1
ATOM 1612 C C . HIS A 1 208 ? -8.927 6.871 -9.938 1.00 83.94 208 HIS A C 1
ATOM 1614 O O . HIS A 1 208 ? -8.452 5.971 -9.256 1.00 83.94 208 HIS A O 1
ATOM 1620 N N . ALA A 1 209 ? -9.310 6.692 -11.200 1.00 86.12 209 ALA A N 1
ATOM 1621 C CA . ALA A 1 209 ? -9.191 5.402 -11.862 1.00 86.12 209 ALA A CA 1
ATOM 1622 C C . ALA A 1 209 ? -7.717 5.072 -12.135 1.00 86.12 209 ALA A C 1
ATOM 1624 O O . ALA A 1 209 ? -6.959 5.914 -12.621 1.00 86.12 209 ALA A O 1
ATOM 1625 N N . LEU A 1 210 ? -7.340 3.823 -11.884 1.00 89.56 210 LEU A N 1
ATOM 1626 C CA . LEU A 1 210 ? -6.037 3.269 -12.234 1.00 89.56 210 LEU A CA 1
ATOM 1627 C C . LEU A 1 210 ? -6.188 2.346 -13.439 1.00 89.56 210 LEU A C 1
ATOM 1629 O O . LEU A 1 210 ? -7.134 1.561 -13.509 1.00 89.56 210 LEU A O 1
ATOM 1633 N N . THR A 1 211 ? -5.247 2.410 -14.373 1.00 90.75 211 THR A N 1
ATOM 1634 C CA . THR A 1 211 ? -5.163 1.490 -15.511 1.00 90.75 211 THR A CA 1
ATOM 1635 C C . THR A 1 211 ? -3.763 0.920 -15.596 1.00 90.75 211 THR A C 1
ATOM 1637 O O . THR A 1 211 ? -2.785 1.659 -15.527 1.00 90.75 211 THR A O 1
ATOM 1640 N N . LEU A 1 212 ? -3.681 -0.395 -15.782 1.00 92.94 212 LEU A N 1
ATOM 1641 C CA . LEU A 1 212 ? -2.422 -1.072 -16.043 1.00 92.94 212 LEU A CA 1
ATOM 1642 C C . LEU A 1 212 ? -2.096 -1.035 -17.533 1.00 92.94 212 LEU A C 1
ATOM 1644 O O . LEU A 1 212 ? -2.905 -1.445 -18.368 1.00 92.94 212 LEU A O 1
ATOM 1648 N N . VAL A 1 213 ? -0.894 -0.569 -17.857 1.00 92.88 213 VAL A N 1
ATOM 1649 C CA . VAL A 1 213 ? -0.362 -0.544 -19.221 1.00 92.88 213 VAL A CA 1
ATOM 1650 C C . VAL A 1 213 ? 0.915 -1.380 -19.250 1.00 92.88 213 VAL A C 1
ATOM 1652 O O . VAL A 1 213 ? 1.813 -1.106 -18.463 1.00 92.88 213 VAL A O 1
ATOM 1655 N N . PRO A 1 214 ? 1.038 -2.400 -20.119 1.00 94.00 214 PRO A N 1
ATOM 1656 C CA . PRO A 1 214 ? 2.262 -3.190 -20.206 1.00 94.00 214 PRO A CA 1
ATOM 1657 C C . PRO A 1 214 ? 3.496 -2.317 -20.466 1.00 94.00 214 PRO A C 1
ATOM 1659 O O . PRO A 1 214 ? 3.519 -1.547 -21.432 1.00 94.00 214 PRO A O 1
ATOM 1662 N N . ARG A 1 215 ? 4.539 -2.489 -19.650 1.00 92.50 215 ARG A N 1
ATOM 1663 C CA . ARG A 1 215 ? 5.855 -1.891 -19.876 1.00 92.50 215 ARG A CA 1
ATOM 1664 C C . ARG A 1 215 ? 6.506 -2.558 -21.065 1.00 92.50 215 ARG A C 1
ATOM 1666 O O . ARG A 1 215 ? 6.769 -3.763 -21.070 1.00 92.50 215 ARG A O 1
ATOM 1673 N N . ARG A 1 216 ? 6.753 -1.772 -22.103 1.00 83.94 216 ARG A N 1
ATOM 1674 C CA . ARG A 1 216 ? 7.407 -2.278 -23.304 1.00 83.94 216 ARG A CA 1
ATOM 1675 C C . ARG A 1 216 ? 8.881 -2.490 -23.008 1.00 83.94 216 ARG A C 1
ATOM 1677 O O . ARG A 1 216 ? 9.567 -1.549 -22.643 1.00 83.94 216 ARG A O 1
ATOM 1684 N N . GLU A 1 217 ? 9.354 -3.708 -23.255 1.00 85.38 217 GLU A N 1
ATOM 1685 C CA . GLU A 1 217 ? 10.789 -4.015 -23.309 1.00 85.38 217 GLU A CA 1
ATOM 1686 C C . GLU A 1 217 ? 11.532 -3.800 -21.976 1.00 85.38 217 GLU A C 1
ATOM 1688 O O . GLU A 1 217 ? 12.751 -3.658 -21.985 1.00 85.38 217 GLU A O 1
ATOM 1693 N N . ASP A 1 218 ? 10.833 -3.828 -20.831 1.00 94.94 218 ASP A N 1
ATOM 1694 C CA . ASP A 1 218 ? 11.484 -3.827 -19.517 1.00 94.94 218 ASP A CA 1
ATOM 1695 C C . ASP A 1 218 ? 12.226 -5.165 -19.310 1.00 94.94 218 ASP A C 1
ATOM 1697 O O . ASP A 1 218 ? 11.582 -6.209 -19.143 1.00 94.94 218 ASP A O 1
ATOM 1701 N N . PRO A 1 219 ? 13.575 -5.179 -19.323 1.00 95.38 219 PRO A N 1
ATOM 1702 C CA . PRO A 1 219 ? 14.348 -6.408 -19.202 1.00 95.38 219 PRO A CA 1
ATOM 1703 C C . PRO A 1 219 ? 14.234 -7.025 -17.807 1.00 95.38 219 PRO A C 1
ATOM 1705 O O . PRO A 1 219 ? 14.653 -8.167 -17.623 1.00 95.38 219 PRO A O 1
ATOM 1708 N N . ASN A 1 220 ? 13.703 -6.296 -16.826 1.00 96.81 220 ASN A N 1
ATOM 1709 C CA . ASN A 1 220 ? 13.623 -6.727 -15.438 1.00 96.81 220 ASN A CA 1
ATOM 1710 C C . ASN A 1 220 ? 12.271 -7.340 -15.075 1.00 96.81 220 ASN A C 1
ATOM 1712 O O . ASN A 1 220 ? 12.070 -7.732 -13.926 1.00 96.81 220 ASN A O 1
ATOM 1716 N N . ALA A 1 221 ? 11.342 -7.470 -16.031 1.00 96.00 221 ALA A N 1
ATOM 1717 C CA . ALA A 1 221 ? 10.110 -8.217 -15.806 1.00 96.00 221 ALA A CA 1
ATOM 1718 C C . ALA A 1 221 ? 10.431 -9.638 -15.300 1.00 96.00 221 ALA A C 1
ATOM 1720 O O . ALA A 1 221 ? 11.222 -10.372 -15.898 1.00 96.00 221 ALA A O 1
ATOM 1721 N N . GLY A 1 222 ? 9.854 -9.996 -14.151 1.00 95.88 222 GLY A N 1
ATOM 1722 C CA . GLY A 1 222 ? 10.053 -11.300 -13.519 1.00 95.88 222 GLY A CA 1
ATOM 1723 C C . GLY A 1 222 ? 11.384 -11.506 -12.806 1.00 95.88 222 GLY A C 1
ATOM 1724 O O . GLY A 1 222 ? 11.634 -12.621 -12.342 1.00 95.88 222 GLY A O 1
ATOM 1725 N N . ARG A 1 223 ? 12.215 -10.465 -12.689 1.00 96.19 223 ARG A N 1
ATOM 1726 C CA . ARG A 1 223 ? 13.489 -10.502 -11.965 1.00 96.19 223 ARG A CA 1
ATOM 1727 C C . ARG A 1 223 ? 13.364 -9.760 -10.633 1.00 96.19 223 ARG A C 1
ATOM 1729 O O . ARG A 1 223 ? 12.690 -8.729 -10.597 1.00 96.19 223 ARG A O 1
ATOM 1736 N N . PRO A 1 224 ? 13.970 -10.269 -9.549 1.00 95.81 224 PRO A N 1
ATOM 1737 C CA . PRO A 1 224 ? 13.993 -9.544 -8.290 1.00 95.81 224 PRO A CA 1
ATOM 1738 C C . PRO A 1 224 ? 14.858 -8.289 -8.461 1.00 95.81 224 PRO A C 1
ATOM 1740 O O . PRO A 1 224 ? 15.946 -8.383 -9.045 1.00 95.81 224 PRO A O 1
ATOM 1743 N N . PRO A 1 225 ? 14.389 -7.117 -8.006 1.00 95.38 225 PRO A N 1
ATOM 1744 C CA . PRO A 1 225 ? 15.223 -5.931 -7.950 1.00 95.38 225 PRO A CA 1
ATOM 1745 C C . PRO A 1 225 ? 16.456 -6.159 -7.082 1.00 95.38 225 PRO A C 1
ATOM 1747 O O . PRO A 1 225 ? 16.387 -6.798 -6.037 1.00 95.38 225 PRO A O 1
ATOM 1750 N N . VAL A 1 226 ? 17.587 -5.624 -7.527 1.00 94.19 226 VAL A N 1
ATOM 1751 C CA . VAL A 1 226 ? 18.838 -5.632 -6.771 1.00 94.19 226 VAL A CA 1
ATOM 1752 C C . VAL A 1 226 ? 19.583 -4.335 -7.029 1.00 94.19 226 VAL A C 1
ATOM 1754 O O . VAL A 1 226 ? 19.541 -3.795 -8.140 1.00 94.19 226 VAL A O 1
ATOM 1757 N N . GLU A 1 227 ? 20.251 -3.844 -5.993 1.00 91.69 227 GLU A N 1
ATOM 1758 C CA . GLU A 1 227 ? 21.088 -2.658 -6.072 1.00 91.69 227 GLU A CA 1
ATOM 1759 C C . GLU A 1 227 ? 22.319 -2.929 -6.951 1.00 91.69 227 GLU A C 1
ATOM 1761 O O . GLU A 1 227 ? 23.014 -3.937 -6.791 1.00 91.69 227 GLU A O 1
ATOM 1766 N N . LEU A 1 228 ? 22.586 -2.033 -7.904 1.00 90.69 228 LEU A N 1
ATOM 1767 C CA . LEU A 1 228 ? 23.708 -2.137 -8.847 1.00 90.69 228 LEU A CA 1
ATOM 1768 C C . LEU A 1 228 ? 24.405 -0.770 -8.958 1.00 90.69 228 LEU A C 1
ATOM 1770 O O . LEU A 1 228 ? 24.261 -0.103 -9.990 1.00 90.69 228 LEU A O 1
ATOM 1774 N N . PRO A 1 229 ? 25.164 -0.350 -7.923 1.00 83.88 229 PRO A N 1
ATOM 1775 C CA . PRO A 1 229 ? 25.716 1.007 -7.825 1.00 83.88 229 PRO A CA 1
ATOM 1776 C C . PRO A 1 229 ? 26.677 1.367 -8.961 1.00 83.88 229 PRO A C 1
ATOM 1778 O O . PRO A 1 229 ? 26.759 2.521 -9.373 1.00 83.88 229 PRO A O 1
ATOM 1781 N N . ASP A 1 230 ? 27.383 0.362 -9.483 1.00 84.12 230 ASP A N 1
ATOM 1782 C CA . ASP A 1 230 ? 28.353 0.504 -10.573 1.00 84.12 230 ASP A CA 1
ATOM 1783 C C . ASP A 1 230 ? 27.728 0.223 -11.957 1.00 84.12 230 ASP A C 1
ATOM 1785 O O . ASP A 1 230 ? 28.427 0.110 -12.968 1.00 84.12 230 ASP A O 1
ATOM 1789 N N . GLY A 1 231 ? 26.402 0.069 -12.017 1.00 87.31 231 GLY A N 1
ATOM 1790 C CA . GLY A 1 231 ? 25.681 -0.333 -13.217 1.00 87.31 231 GLY A CA 1
ATOM 1791 C C . GLY A 1 231 ? 25.820 -1.823 -13.556 1.00 87.31 231 GLY A C 1
ATOM 1792 O O . GLY A 1 231 ? 26.207 -2.658 -12.741 1.00 87.31 231 GLY A O 1
ATOM 1793 N N . GLY A 1 232 ? 25.478 -2.176 -14.798 1.00 91.50 232 GLY A N 1
ATOM 1794 C CA . GLY A 1 232 ? 25.666 -3.530 -15.327 1.00 91.50 232 GLY A CA 1
ATOM 1795 C C . GLY A 1 232 ? 24.473 -4.469 -15.132 1.00 91.50 232 GLY A C 1
ATOM 1796 O O . GLY A 1 232 ? 23.318 -4.060 -15.254 1.00 91.50 232 GLY A O 1
ATOM 1797 N N . VAL A 1 233 ? 24.767 -5.756 -14.933 1.00 94.50 233 VAL A N 1
ATOM 1798 C CA . VAL A 1 233 ? 23.780 -6.842 -14.856 1.00 94.50 233 VAL A CA 1
ATOM 1799 C C . VAL A 1 233 ? 24.134 -7.754 -13.684 1.00 94.50 233 VAL A C 1
ATOM 1801 O O . VAL A 1 233 ? 25.292 -8.148 -13.558 1.00 94.50 233 VAL A O 1
ATOM 1804 N N . SER A 1 234 ? 23.156 -8.094 -12.845 1.00 94.25 234 SER A N 1
ATOM 1805 C CA . SER A 1 234 ? 23.338 -9.031 -11.734 1.00 94.25 234 SER A CA 1
ATOM 1806 C C . SER A 1 234 ? 23.497 -10.478 -12.214 1.00 94.25 234 SER A C 1
ATOM 1808 O O . SER A 1 234 ? 23.150 -10.813 -13.349 1.00 94.25 234 SER A O 1
ATOM 1810 N N . ASP A 1 235 ? 23.949 -11.368 -11.329 1.00 91.81 235 ASP A N 1
ATOM 1811 C CA . ASP A 1 235 ? 24.066 -12.806 -11.619 1.00 91.81 235 ASP A CA 1
ATOM 1812 C C . ASP A 1 235 ? 22.717 -13.451 -11.997 1.00 91.81 235 ASP A C 1
ATOM 1814 O O . ASP A 1 235 ? 22.664 -14.384 -12.801 1.00 91.81 235 ASP A O 1
ATOM 1818 N N . GLU A 1 236 ? 21.609 -12.922 -11.468 1.00 89.62 236 GLU A N 1
ATOM 1819 C CA . GLU A 1 236 ? 20.240 -13.353 -11.790 1.00 89.62 236 GLU A CA 1
ATOM 1820 C C . GLU A 1 236 ? 19.653 -12.630 -13.016 1.00 89.62 236 GLU A C 1
ATOM 1822 O O . GLU A 1 236 ? 18.502 -12.841 -13.410 1.00 89.62 236 GLU A O 1
ATOM 1827 N N . GLY A 1 237 ? 20.462 -11.790 -13.662 1.00 94.12 237 GLY A N 1
ATOM 1828 C CA . GLY A 1 237 ? 20.134 -11.104 -14.899 1.00 94.12 237 GLY A CA 1
ATOM 1829 C C . GLY A 1 237 ? 19.407 -9.775 -14.721 1.00 94.12 237 GLY A C 1
ATOM 1830 O O . GLY A 1 237 ? 18.974 -9.222 -15.726 1.00 94.12 237 GLY A O 1
ATOM 1831 N N . TYR A 1 238 ? 19.224 -9.245 -13.509 1.00 95.75 238 TYR A N 1
ATOM 1832 C CA . TYR A 1 238 ? 18.631 -7.913 -13.326 1.00 95.75 238 TYR A CA 1
ATOM 1833 C C . TYR A 1 238 ? 19.563 -6.850 -13.920 1.00 95.75 238 TYR A C 1
ATOM 1835 O O . TYR A 1 238 ? 20.763 -6.875 -13.673 1.00 95.75 238 TYR A O 1
ATOM 1843 N N . VAL A 1 239 ? 19.035 -5.951 -14.743 1.00 95.31 239 VAL A N 1
ATOM 1844 C CA . VAL A 1 239 ? 19.793 -4.971 -15.530 1.00 95.31 239 VAL A CA 1
ATOM 1845 C C . VAL A 1 239 ? 19.644 -3.592 -14.900 1.00 95.31 239 VAL A C 1
ATOM 1847 O O . VAL A 1 239 ? 18.524 -3.114 -14.715 1.00 95.31 239 VAL A O 1
ATOM 1850 N N . CYS A 1 240 ? 20.760 -2.918 -14.627 1.00 93.25 240 CYS A N 1
ATOM 1851 C CA . CYS A 1 240 ? 20.736 -1.556 -14.110 1.00 93.25 240 CYS A CA 1
ATOM 1852 C C . CYS A 1 240 ? 20.139 -0.585 -15.141 1.00 93.25 240 CYS A C 1
ATOM 1854 O O . CYS A 1 240 ? 20.494 -0.593 -16.323 1.00 93.25 240 CYS A O 1
ATOM 1856 N N . GLN A 1 241 ? 19.236 0.281 -14.679 1.00 91.81 241 GLN A N 1
ATOM 1857 C CA . GLN A 1 241 ? 18.608 1.315 -15.503 1.00 91.81 241 GLN A CA 1
ATOM 1858 C C . GLN A 1 241 ? 19.525 2.495 -15.826 1.00 91.81 241 GLN A C 1
ATOM 1860 O O . GLN A 1 241 ? 19.202 3.306 -16.700 1.00 91.81 241 GLN A O 1
ATOM 1865 N N . TRP A 1 242 ? 20.651 2.594 -15.127 1.00 90.38 242 TRP A N 1
ATOM 1866 C CA . TRP A 1 242 ? 21.658 3.621 -15.319 1.00 90.38 242 TRP A CA 1
ATOM 1867 C C . TRP A 1 242 ? 22.830 3.061 -16.125 1.00 90.38 242 TRP A C 1
ATOM 1869 O O . TRP A 1 242 ? 23.287 1.934 -15.930 1.00 90.38 242 TRP A O 1
ATOM 1879 N N . LEU A 1 243 ? 23.290 3.858 -17.081 1.00 88.06 243 LEU A N 1
ATOM 1880 C CA . LEU A 1 243 ? 24.534 3.670 -17.803 1.00 88.06 243 LEU A CA 1
ATOM 1881 C C . LEU A 1 243 ? 25.548 4.648 -17.217 1.00 88.06 243 LEU A C 1
ATOM 1883 O O . LEU A 1 243 ? 25.285 5.850 -17.187 1.00 88.06 243 LEU A O 1
ATOM 1887 N N . HIS A 1 244 ? 26.682 4.119 -16.778 1.00 85.62 244 HIS A N 1
ATOM 1888 C CA . HIS A 1 244 ? 27.805 4.895 -16.270 1.00 85.62 244 HIS A CA 1
ATOM 1889 C C . HIS A 1 244 ? 28.839 4.985 -17.396 1.00 85.62 244 HIS A C 1
ATOM 1891 O O . HIS A 1 244 ? 29.363 3.955 -17.826 1.00 85.62 244 HIS A O 1
ATOM 1897 N N . ASP A 1 245 ? 29.073 6.190 -17.912 1.00 81.94 245 ASP A N 1
ATOM 1898 C CA . ASP A 1 245 ? 30.050 6.466 -18.968 1.00 81.94 245 ASP A CA 1
ATOM 1899 C C . ASP A 1 245 ? 31.039 7.524 -18.475 1.00 81.94 245 ASP A C 1
ATOM 1901 O O . ASP A 1 245 ? 30.677 8.687 -18.327 1.00 81.94 245 ASP A O 1
ATOM 1905 N N . GLU A 1 246 ? 32.271 7.102 -18.183 1.00 81.00 246 GLU A N 1
ATOM 1906 C CA . GLU A 1 246 ? 33.328 7.925 -17.578 1.00 81.00 246 GLU A CA 1
ATOM 1907 C C . GLU A 1 246 ? 32.837 8.736 -16.358 1.00 81.00 246 GLU A C 1
ATOM 1909 O O . GLU A 1 246 ? 32.770 8.192 -15.255 1.00 81.00 246 GLU A O 1
ATOM 1914 N N . ASP A 1 247 ? 32.485 10.011 -16.566 1.00 79.25 247 ASP A N 1
ATOM 1915 C CA . ASP A 1 247 ? 32.043 10.976 -15.550 1.00 79.25 247 ASP A CA 1
ATOM 1916 C C . ASP A 1 247 ? 30.526 11.291 -15.610 1.00 79.25 247 ASP A C 1
ATOM 1918 O O . ASP A 1 247 ? 30.032 12.115 -14.835 1.00 79.25 247 ASP A O 1
ATOM 1922 N N . GLU A 1 248 ? 29.766 10.670 -16.520 1.00 83.62 248 GLU A N 1
ATOM 1923 C CA . GLU A 1 248 ? 28.333 10.919 -16.720 1.00 83.62 248 GLU A CA 1
ATOM 1924 C C . GLU A 1 248 ? 27.469 9.682 -16.420 1.00 83.62 248 GLU A C 1
ATOM 1926 O O . GLU A 1 248 ? 27.807 8.538 -16.729 1.00 83.62 248 GLU A O 1
ATOM 1931 N N . VAL A 1 249 ? 26.299 9.927 -15.818 1.00 85.38 249 VAL A N 1
ATOM 1932 C CA . VAL A 1 249 ? 25.277 8.905 -15.557 1.00 85.38 249 VAL A CA 1
ATOM 1933 C C . VAL A 1 249 ? 24.047 9.209 -16.404 1.00 85.38 249 VAL A C 1
ATOM 1935 O O . VAL A 1 249 ? 23.458 10.291 -16.323 1.00 85.38 249 VAL A O 1
ATOM 1938 N N . HIS A 1 250 ? 23.633 8.241 -17.219 1.00 88.12 250 HIS A N 1
ATOM 1939 C CA . HIS A 1 250 ? 22.493 8.373 -18.123 1.00 88.12 250 HIS A CA 1
ATOM 1940 C C . HIS A 1 250 ? 21.463 7.271 -17.911 1.00 88.12 250 HIS A C 1
ATOM 1942 O O . HIS A 1 250 ? 21.810 6.110 -17.720 1.00 88.12 250 HIS A O 1
ATOM 1948 N N . LYS A 1 251 ? 20.171 7.597 -18.044 1.00 89.94 251 LYS A N 1
ATOM 1949 C CA . LYS A 1 251 ? 19.120 6.569 -18.072 1.00 89.94 251 LYS A CA 1
ATOM 1950 C C . LYS A 1 251 ? 19.190 5.789 -19.389 1.00 89.94 251 LYS A C 1
ATOM 1952 O O . LYS A 1 251 ? 19.177 6.390 -20.475 1.00 89.94 251 LYS A O 1
ATOM 1957 N N . GLN A 1 252 ? 19.234 4.463 -19.290 1.00 91.06 252 GLN A N 1
ATOM 1958 C CA . GLN A 1 252 ? 19.215 3.540 -20.424 1.00 91.06 252 GLN A CA 1
ATOM 1959 C C . GLN A 1 252 ? 18.006 3.819 -21.335 1.00 91.06 252 GLN A C 1
ATOM 1961 O O . GLN A 1 252 ? 16.926 4.128 -20.825 1.00 91.06 252 GLN A O 1
ATOM 1966 N N . PRO A 1 253 ? 18.123 3.683 -22.673 1.00 90.81 253 PRO A N 1
ATOM 1967 C CA . PRO A 1 253 ? 17.019 3.970 -23.591 1.00 90.81 253 PRO A CA 1
ATOM 1968 C C . PRO A 1 253 ? 15.736 3.189 -23.290 1.00 90.81 253 PRO A C 1
ATOM 1970 O O . PRO A 1 253 ? 14.659 3.772 -23.362 1.00 90.81 253 PRO A O 1
ATOM 1973 N N . TRP A 1 254 ? 15.858 1.912 -22.913 1.00 91.00 254 TRP A N 1
ATOM 1974 C CA . TRP A 1 254 ? 14.726 1.046 -22.567 1.00 91.00 254 TRP A CA 1
ATOM 1975 C C . TRP A 1 254 ? 14.041 1.454 -21.255 1.00 91.00 254 TRP A C 1
ATOM 1977 O O . TRP A 1 254 ? 12.873 1.155 -21.067 1.00 91.00 254 TRP A O 1
ATOM 1987 N N . ALA A 1 255 ? 14.744 2.153 -20.358 1.00 90.25 255 ALA A N 1
ATOM 1988 C CA . ALA A 1 255 ? 14.204 2.604 -19.076 1.00 90.25 255 ALA A CA 1
ATOM 1989 C C . ALA A 1 255 ? 13.547 3.994 -19.168 1.00 90.25 255 ALA A C 1
ATOM 1991 O O . ALA A 1 255 ? 12.967 4.492 -18.199 1.00 90.25 255 ALA A O 1
ATOM 1992 N N . ARG A 1 256 ? 13.662 4.677 -20.315 1.00 86.81 256 ARG A N 1
ATOM 1993 C CA . ARG A 1 256 ? 13.071 6.007 -20.504 1.00 86.81 256 ARG A CA 1
ATOM 1994 C C . ARG A 1 256 ? 11.550 5.898 -20.533 1.00 86.81 256 ARG A C 1
ATOM 1996 O O . ARG A 1 256 ? 10.993 5.222 -21.388 1.00 86.81 256 ARG A O 1
ATOM 2003 N N . GLY A 1 257 ? 10.893 6.633 -19.639 1.00 82.06 257 GLY A N 1
ATOM 2004 C CA . GLY A 1 257 ? 9.436 6.615 -19.498 1.00 82.06 257 GLY A CA 1
ATOM 2005 C C . GLY A 1 257 ? 8.910 5.571 -18.512 1.00 82.06 257 GLY A C 1
ATOM 2006 O O . GLY A 1 257 ? 7.708 5.544 -18.289 1.00 82.06 257 GLY A O 1
ATOM 2007 N N . HIS A 1 258 ? 9.779 4.759 -17.899 1.00 88.06 258 HIS A N 1
ATOM 2008 C CA . HIS A 1 258 ? 9.410 3.984 -16.714 1.00 88.06 258 HIS A CA 1
ATOM 2009 C C . HIS A 1 258 ? 9.459 4.911 -15.491 1.00 88.06 258 HIS A C 1
ATOM 2011 O O . HIS A 1 258 ? 10.542 5.383 -15.120 1.00 88.06 258 HIS A O 1
ATOM 2017 N N . ASP A 1 259 ? 8.285 5.197 -14.926 1.00 85.19 259 ASP A N 1
ATOM 2018 C CA . ASP A 1 259 ? 8.082 5.977 -13.696 1.00 85.19 259 ASP A CA 1
ATOM 2019 C C . ASP A 1 259 ? 7.908 5.052 -12.480 1.00 85.19 259 ASP A C 1
ATOM 2021 O O . ASP A 1 259 ? 7.856 3.840 -12.625 1.00 85.19 259 ASP A O 1
ATOM 2025 N N . ALA A 1 260 ? 7.825 5.589 -11.262 1.00 86.25 260 ALA A N 1
ATOM 2026 C CA . ALA A 1 260 ? 7.768 4.765 -10.048 1.00 86.25 260 ALA A CA 1
ATOM 2027 C C . ALA A 1 260 ? 6.446 4.011 -9.831 1.00 86.25 260 ALA A C 1
ATOM 2029 O O . ALA A 1 260 ? 6.397 3.104 -9.016 1.00 86.25 260 ALA A O 1
ATOM 2030 N N . ASN A 1 261 ? 5.364 4.386 -10.517 1.00 93.69 261 ASN A N 1
ATOM 2031 C CA . ASN A 1 261 ? 4.057 3.755 -10.335 1.00 93.69 261 ASN A CA 1
ATOM 2032 C C . ASN A 1 261 ? 3.936 2.533 -11.250 1.00 93.69 261 ASN A C 1
ATOM 2034 O O . ASN A 1 261 ? 3.600 2.683 -12.428 1.00 93.69 261 ASN A O 1
ATOM 2038 N N . HIS A 1 262 ? 4.186 1.330 -10.731 1.00 96.31 262 HIS A N 1
ATOM 2039 C CA . HIS A 1 262 ? 4.174 0.101 -11.530 1.00 96.31 262 HIS A CA 1
ATOM 2040 C C . HIS A 1 262 ? 4.015 -1.190 -10.737 1.00 96.31 262 HIS A C 1
ATOM 2042 O O . HIS A 1 262 ? 4.144 -1.228 -9.519 1.00 96.31 262 HIS A O 1
ATOM 2048 N N . ILE A 1 263 ? 3.769 -2.275 -11.471 1.00 97.50 263 ILE A N 1
ATOM 2049 C CA . ILE A 1 263 ? 3.851 -3.650 -10.988 1.00 97.50 263 ILE A CA 1
ATOM 2050 C C . ILE A 1 263 ? 5.057 -4.338 -11.637 1.00 97.50 263 ILE A C 1
ATOM 2052 O O . ILE A 1 263 ? 5.099 -4.498 -12.861 1.00 97.50 263 ILE A O 1
ATOM 2056 N N . GLY A 1 264 ? 5.997 -4.789 -10.803 1.00 96.88 264 GLY A N 1
ATOM 2057 C CA . GLY A 1 264 ? 7.207 -5.515 -11.184 1.00 96.88 264 GLY A CA 1
ATOM 2058 C C . GLY A 1 264 ? 8.130 -4.769 -12.154 1.00 96.88 264 GLY A C 1
ATOM 2059 O O . GLY A 1 264 ? 7.923 -3.609 -12.493 1.00 96.88 264 GLY A O 1
ATOM 2060 N N . GLY A 1 265 ? 9.159 -5.456 -12.648 1.00 95.94 265 GLY A N 1
ATOM 2061 C CA . GLY A 1 265 ? 10.111 -4.846 -13.576 1.00 95.94 265 GLY A CA 1
ATOM 2062 C C . GLY A 1 265 ? 11.157 -3.997 -12.864 1.00 95.94 265 GLY A C 1
ATOM 2063 O O . GLY A 1 265 ? 11.598 -4.327 -11.763 1.00 95.94 265 GLY A O 1
ATOM 2064 N N . THR A 1 266 ? 11.581 -2.921 -13.517 1.00 95.69 266 THR A N 1
ATOM 2065 C CA . THR A 1 266 ? 12.679 -2.067 -13.054 1.00 95.69 266 THR A CA 1
ATOM 2066 C C . THR A 1 266 ? 12.248 -1.151 -11.910 1.00 95.69 266 THR A C 1
ATOM 2068 O O . THR A 1 266 ? 11.431 -0.251 -12.117 1.00 95.69 266 THR A O 1
ATOM 2071 N N . CYS A 1 267 ? 12.853 -1.351 -10.736 1.00 94.50 267 CYS A N 1
ATOM 2072 C CA . CYS A 1 267 ? 12.648 -0.525 -9.544 1.00 94.50 267 CYS A CA 1
ATOM 2073 C C . CYS A 1 267 ? 13.118 0.920 -9.797 1.00 94.50 267 CYS A C 1
ATOM 2075 O O . CYS A 1 267 ? 14.123 1.133 -10.485 1.00 94.50 267 CYS A O 1
ATOM 2077 N N . GLN A 1 268 ? 12.397 1.908 -9.263 1.00 91.50 268 GLN A N 1
ATOM 2078 C CA . GLN A 1 268 ? 12.705 3.340 -9.378 1.00 91.50 268 GLN A CA 1
ATOM 2079 C C . GLN A 1 268 ? 13.028 3.951 -7.999 1.00 91.50 268 GLN A C 1
ATOM 2081 O O . GLN A 1 268 ? 12.308 4.849 -7.547 1.00 91.50 268 GLN A O 1
ATOM 2086 N N . PRO A 1 269 ? 14.100 3.498 -7.320 1.00 87.56 269 PRO A N 1
ATOM 2087 C CA . PRO A 1 269 ? 14.479 4.051 -6.030 1.00 87.56 269 PRO A CA 1
ATOM 2088 C C . PRO A 1 269 ? 14.963 5.493 -6.139 1.00 87.56 269 PRO A C 1
ATOM 2090 O O . PRO A 1 269 ? 15.564 5.901 -7.137 1.00 87.56 269 PRO A O 1
ATOM 2093 N N . TRP A 1 270 ? 14.687 6.248 -5.083 1.00 85.00 270 TRP A N 1
ATOM 2094 C CA . TRP A 1 270 ? 15.297 7.534 -4.784 1.00 85.00 270 TRP A CA 1
ATOM 2095 C C . TRP A 1 270 ? 16.606 7.377 -4.013 1.00 85.00 270 TRP A C 1
ATOM 2097 O O . TRP A 1 270 ? 17.541 8.135 -4.271 1.00 85.00 270 TRP A O 1
ATOM 2107 N N . GLN A 1 271 ? 16.676 6.407 -3.099 1.00 85.38 271 GLN A N 1
ATOM 2108 C CA . GLN A 1 271 ? 17.865 6.121 -2.294 1.00 85.38 271 GLN A CA 1
ATOM 2109 C C . GLN A 1 271 ? 18.456 4.770 -2.666 1.00 85.38 271 GLN A C 1
ATOM 2111 O O . GLN A 1 271 ? 19.480 4.734 -3.340 1.00 85.38 271 GLN A O 1
ATOM 2116 N N . ASP A 1 272 ? 17.777 3.690 -2.284 1.00 86.81 272 ASP A N 1
ATOM 2117 C CA . ASP A 1 272 ? 18.285 2.327 -2.400 1.00 86.81 272 ASP A CA 1
ATOM 2118 C C . ASP A 1 272 ? 17.164 1.370 -2.837 1.00 86.81 272 ASP A C 1
ATOM 2120 O O . ASP A 1 272 ? 15.986 1.551 -2.505 1.00 86.81 272 ASP A O 1
ATOM 2124 N N . VAL A 1 273 ? 17.521 0.324 -3.584 1.00 90.12 273 VAL A N 1
ATOM 2125 C CA . VAL A 1 273 ? 16.642 -0.825 -3.822 1.00 90.12 273 VAL A CA 1
ATOM 2126 C C . VAL A 1 273 ? 16.539 -1.650 -2.531 1.00 90.12 273 VAL A C 1
ATOM 2128 O O . VAL A 1 273 ? 17.570 -2.108 -2.040 1.00 90.12 273 VAL A O 1
ATOM 2131 N N . PRO A 1 274 ? 15.327 -1.918 -2.005 1.00 87.00 274 PRO A N 1
ATOM 2132 C CA . PRO A 1 274 ? 15.172 -2.752 -0.817 1.00 87.00 274 PRO A CA 1
ATOM 2133 C C . PRO A 1 274 ? 15.733 -4.163 -0.975 1.00 87.00 274 PRO A C 1
ATOM 2135 O O . PRO A 1 274 ? 15.506 -4.834 -1.990 1.00 87.00 274 PRO A O 1
ATOM 2138 N N . ASP A 1 275 ? 16.384 -4.646 0.079 1.00 88.75 275 ASP A N 1
ATOM 2139 C CA . ASP A 1 275 ? 16.885 -6.012 0.142 1.00 88.75 275 ASP A CA 1
ATOM 2140 C C . ASP A 1 275 ? 15.730 -7.026 0.158 1.00 88.75 275 ASP A C 1
ATOM 2142 O O . ASP A 1 275 ? 14.784 -6.939 0.940 1.00 88.75 275 ASP A O 1
ATOM 2146 N N . GLY A 1 276 ? 15.836 -8.061 -0.678 1.00 90.69 276 GLY A N 1
ATOM 2147 C CA . GLY A 1 276 ? 14.918 -9.204 -0.647 1.00 90.69 276 GLY A CA 1
ATOM 2148 C C . GLY A 1 276 ? 13.551 -8.977 -1.301 1.00 90.69 276 GLY A C 1
ATOM 2149 O O . GLY A 1 276 ? 12.686 -9.847 -1.181 1.00 90.69 276 GLY A O 1
ATOM 2150 N N . LEU A 1 277 ? 13.359 -7.867 -2.020 1.00 95.12 277 LEU A N 1
ATOM 2151 C CA . LEU A 1 277 ? 12.143 -7.608 -2.788 1.00 95.12 277 LEU A CA 1
ATOM 2152 C C . LEU A 1 277 ? 11.944 -8.672 -3.881 1.00 95.12 277 LEU A C 1
ATOM 2154 O O . LEU A 1 277 ? 12.799 -8.888 -4.745 1.00 95.12 277 LEU A O 1
ATOM 2158 N N . SER A 1 278 ? 10.801 -9.355 -3.861 1.00 96.88 278 SER A N 1
ATOM 2159 C CA . SER A 1 278 ? 10.484 -10.363 -4.871 1.00 96.88 278 SER A CA 1
ATOM 2160 C C . SER A 1 278 ? 10.187 -9.732 -6.246 1.00 96.88 278 SER A C 1
ATOM 2162 O O . SER A 1 278 ? 9.873 -8.545 -6.339 1.00 96.88 278 SER A O 1
ATOM 2164 N N . PRO A 1 279 ? 10.176 -10.513 -7.347 1.00 97.12 279 PRO A N 1
ATOM 2165 C CA . PRO A 1 279 ? 9.696 -10.026 -8.647 1.00 97.12 279 PRO A CA 1
ATOM 2166 C C . PRO A 1 279 ? 8.218 -9.596 -8.666 1.00 97.12 279 PRO A C 1
ATOM 2168 O O . PRO A 1 279 ? 7.749 -9.025 -9.654 1.00 97.12 279 PRO A O 1
ATOM 2171 N N . TYR A 1 280 ? 7.465 -9.927 -7.614 1.00 98.00 280 TYR A N 1
ATOM 2172 C CA . TYR A 1 280 ? 6.034 -9.694 -7.484 1.00 98.00 280 TYR A CA 1
ATOM 2173 C C . TYR A 1 280 ? 5.808 -8.493 -6.570 1.00 98.00 280 TYR A C 1
ATOM 2175 O O . TYR A 1 280 ? 5.390 -8.661 -5.433 1.00 98.00 280 TYR A O 1
ATOM 2183 N N . TYR A 1 281 ? 6.084 -7.282 -7.043 1.00 97.94 281 TYR A N 1
ATOM 2184 C CA . TYR A 1 281 ? 5.930 -6.081 -6.222 1.00 97.94 281 TYR A CA 1
ATOM 2185 C C . TYR A 1 281 ? 5.138 -4.988 -6.930 1.00 97.94 281 TYR A C 1
ATOM 2187 O O . TYR A 1 281 ? 5.055 -4.965 -8.159 1.00 97.94 281 TYR A O 1
ATOM 2195 N N . ILE A 1 282 ? 4.557 -4.092 -6.140 1.00 97.94 282 ILE A N 1
ATOM 2196 C CA . ILE A 1 282 ? 3.998 -2.820 -6.597 1.00 97.94 282 ILE A CA 1
ATOM 2197 C C . ILE A 1 282 ? 4.900 -1.720 -6.059 1.00 97.94 282 ILE A C 1
ATOM 2199 O O . ILE A 1 282 ? 5.066 -1.629 -4.846 1.00 97.94 282 ILE A O 1
ATOM 2203 N N . GLU A 1 283 ? 5.445 -0.885 -6.933 1.00 97.00 283 GLU A N 1
ATOM 2204 C CA . GLU A 1 283 ? 6.055 0.383 -6.539 1.00 97.00 283 GLU A CA 1
ATOM 2205 C C . GLU A 1 283 ? 5.082 1.517 -6.850 1.00 97.00 283 GLU A C 1
ATOM 2207 O O . GLU A 1 283 ? 4.348 1.474 -7.844 1.00 97.00 283 GLU A O 1
ATOM 2212 N N . PHE A 1 284 ? 5.000 2.490 -5.951 1.00 94.94 284 PHE A N 1
ATOM 2213 C CA . PHE A 1 284 ? 4.101 3.622 -6.094 1.00 94.94 284 PHE A CA 1
ATOM 2214 C C . PHE A 1 284 ? 4.603 4.828 -5.310 1.00 94.94 284 PHE A C 1
ATOM 2216 O O . PHE A 1 284 ? 5.174 4.709 -4.230 1.00 94.94 284 PHE A O 1
ATOM 2223 N N . ASN A 1 285 ? 4.362 6.014 -5.850 1.00 89.44 285 ASN A N 1
ATOM 2224 C CA . ASN A 1 285 ? 4.671 7.261 -5.172 1.00 89.44 285 ASN A CA 1
ATOM 2225 C C . ASN A 1 285 ? 3.599 7.627 -4.133 1.00 89.44 285 ASN A C 1
ATOM 2227 O O . ASN A 1 285 ? 2.467 7.143 -4.163 1.00 89.44 285 ASN A O 1
ATOM 2231 N N . GLU A 1 286 ? 3.951 8.558 -3.250 1.00 87.12 286 GLU A N 1
ATOM 2232 C CA . GLU A 1 286 ? 3.097 9.114 -2.186 1.00 87.12 286 GLU A CA 1
ATOM 2233 C C . GLU A 1 286 ? 1.710 9.576 -2.641 1.00 87.12 286 GLU A C 1
ATOM 2235 O O . GLU A 1 286 ? 0.728 9.509 -1.893 1.00 87.12 286 GLU A O 1
ATOM 2240 N N . TRP A 1 287 ? 1.623 10.084 -3.874 1.00 82.56 287 TRP A N 1
ATOM 2241 C CA . TRP A 1 287 ? 0.372 10.604 -4.397 1.00 82.56 287 TRP A CA 1
ATOM 2242 C C . TRP A 1 287 ? -0.647 9.486 -4.614 1.00 82.56 287 TRP A C 1
ATOM 2244 O O . TRP A 1 287 ? -1.829 9.719 -4.390 1.00 82.56 287 TRP A O 1
ATOM 2254 N N . ILE A 1 288 ? -0.234 8.262 -4.957 1.00 84.81 288 ILE A N 1
ATOM 2255 C CA . ILE A 1 288 ? -1.150 7.116 -5.003 1.00 84.81 288 ILE A CA 1
ATOM 2256 C C . ILE A 1 288 ? -1.475 6.680 -3.566 1.00 84.81 288 ILE A C 1
ATOM 2258 O O . ILE A 1 288 ? -0.853 5.789 -2.995 1.00 84.81 288 ILE A O 1
ATOM 2262 N N . GLY A 1 289 ? -2.493 7.322 -2.991 1.00 83.81 289 GLY A N 1
ATOM 2263 C CA . GLY A 1 289 ? -3.054 6.967 -1.690 1.00 83.81 289 GLY A CA 1
ATOM 2264 C C . GLY A 1 289 ? -2.823 7.965 -0.561 1.00 83.81 289 GLY A C 1
ATOM 2265 O O . GLY A 1 289 ? -3.293 7.701 0.538 1.00 83.81 289 GLY A O 1
ATOM 2266 N N . ASN A 1 290 ? -2.205 9.123 -0.831 1.00 87.62 290 ASN A N 1
ATOM 2267 C CA . ASN A 1 290 ? -1.928 10.172 0.163 1.00 87.62 290 ASN A CA 1
ATOM 2268 C C . ASN A 1 290 ? -1.052 9.676 1.328 1.00 87.62 290 ASN A C 1
ATOM 2270 O O . ASN A 1 290 ? -1.356 9.910 2.495 1.00 87.62 290 ASN A O 1
ATOM 2274 N N . PHE A 1 291 ? 0.033 8.983 1.011 1.00 88.94 291 PHE A N 1
ATOM 2275 C CA . PHE A 1 291 ? 1.011 8.561 2.011 1.00 88.94 291 PHE A CA 1
ATOM 2276 C C . PHE A 1 291 ? 2.160 9.563 2.109 1.00 88.94 291 PHE A C 1
ATOM 2278 O O . PHE A 1 291 ? 2.355 10.380 1.209 1.00 88.94 291 PHE A O 1
ATOM 2285 N N . ASN A 1 292 ? 2.916 9.518 3.201 1.00 85.69 292 ASN A N 1
ATOM 2286 C CA . ASN A 1 292 ? 4.144 10.288 3.358 1.00 85.69 292 ASN A CA 1
ATOM 2287 C C . ASN A 1 292 ? 5.357 9.367 3.331 1.00 85.69 292 ASN A C 1
ATOM 2289 O O . ASN A 1 292 ? 5.654 8.662 4.288 1.00 85.69 292 ASN A O 1
ATOM 2293 N N . PHE A 1 293 ? 6.081 9.442 2.236 1.00 87.81 293 PHE A N 1
ATOM 2294 C CA . PHE A 1 293 ? 7.366 8.808 2.005 1.00 87.81 293 PHE A CA 1
ATOM 2295 C C . PHE A 1 293 ? 8.446 9.884 1.826 1.00 87.81 293 PHE A C 1
ATOM 2297 O O . PHE A 1 293 ? 9.419 9.678 1.115 1.00 87.81 293 PHE A O 1
ATOM 2304 N N . GLY A 1 294 ? 8.266 11.085 2.390 1.00 84.50 294 GLY A N 1
ATOM 2305 C CA . GLY A 1 294 ? 9.236 12.177 2.301 1.00 84.50 294 GLY A CA 1
ATOM 2306 C C . GLY A 1 294 ? 9.610 12.596 0.873 1.00 84.50 294 GLY A C 1
ATOM 2307 O O . GLY A 1 294 ? 10.747 12.995 0.652 1.00 84.50 294 GLY A O 1
ATOM 2308 N N . GLY A 1 295 ? 8.699 12.506 -0.096 1.00 82.38 295 GLY A N 1
ATOM 2309 C CA . GLY A 1 295 ? 8.975 12.781 -1.513 1.00 82.38 295 GLY A CA 1
ATOM 2310 C C . GLY A 1 295 ? 9.303 11.558 -2.372 1.00 82.38 295 GLY A C 1
ATOM 2311 O O . GLY A 1 295 ? 9.448 11.723 -3.587 1.00 82.38 295 GLY A O 1
ATOM 2312 N N . GLY A 1 296 ? 9.434 10.372 -1.769 1.00 88.56 296 GLY A N 1
ATOM 2313 C CA . GLY A 1 296 ? 9.872 9.162 -2.457 1.00 88.56 296 GLY A CA 1
ATOM 2314 C C . GLY A 1 296 ? 8.767 8.149 -2.764 1.00 88.56 296 GLY A C 1
ATOM 2315 O O . GLY A 1 296 ? 7.632 8.526 -3.084 1.00 88.56 296 GLY A O 1
ATOM 2316 N N . ASN A 1 297 ? 9.116 6.858 -2.739 1.00 91.75 297 ASN A N 1
ATOM 2317 C CA . ASN A 1 297 ? 8.267 5.775 -3.243 1.00 91.75 297 ASN A CA 1
ATOM 2318 C C . ASN A 1 297 ? 8.135 4.633 -2.228 1.00 91.75 297 ASN A C 1
ATOM 2320 O O . ASN A 1 297 ? 9.091 4.264 -1.553 1.00 91.75 297 ASN A O 1
ATOM 2324 N N . GLY A 1 298 ? 6.946 4.038 -2.168 1.00 94.06 298 GLY A N 1
ATOM 2325 C CA . GLY A 1 298 ? 6.669 2.812 -1.431 1.00 94.06 298 GLY A CA 1
ATOM 2326 C C . GLY A 1 298 ? 6.707 1.586 -2.339 1.00 94.06 298 GLY A C 1
ATOM 2327 O O . GLY A 1 298 ? 6.368 1.660 -3.521 1.00 94.06 298 GLY A O 1
ATOM 2328 N N . ARG A 1 299 ? 7.098 0.443 -1.776 1.00 95.81 299 ARG A N 1
ATOM 2329 C CA . ARG A 1 299 ? 7.205 -0.861 -2.440 1.00 95.81 299 ARG A CA 1
ATOM 2330 C C . ARG A 1 299 ? 6.489 -1.906 -1.601 1.00 95.81 299 ARG A C 1
ATOM 2332 O O . ARG A 1 299 ? 6.903 -2.218 -0.490 1.00 95.81 299 ARG A O 1
ATOM 2339 N N . LEU A 1 300 ? 5.403 -2.446 -2.144 1.00 97.50 300 LEU A N 1
ATOM 2340 C CA . LEU A 1 300 ? 4.661 -3.566 -1.574 1.00 97.50 300 LEU A CA 1
ATOM 2341 C C . LEU A 1 300 ? 5.106 -4.857 -2.263 1.00 97.50 300 LEU A C 1
ATOM 2343 O O . LEU A 1 300 ? 4.784 -5.062 -3.435 1.00 97.50 300 LEU A O 1
ATOM 2347 N N . ASP A 1 301 ? 5.793 -5.740 -1.542 1.00 97.94 301 ASP A N 1
ATOM 2348 C CA . ASP A 1 301 ? 6.062 -7.102 -2.002 1.00 97.94 301 ASP A CA 1
ATOM 2349 C C . ASP A 1 301 ? 4.776 -7.926 -1.884 1.00 97.94 301 ASP A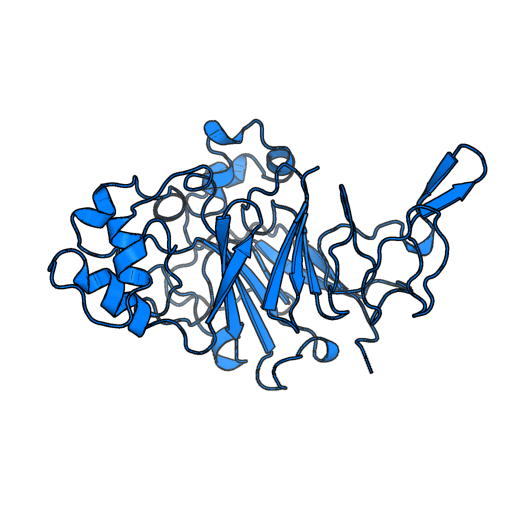 C 1
ATOM 2351 O O . ASP A 1 301 ? 4.324 -8.268 -0.791 1.00 97.94 301 ASP A O 1
ATOM 2355 N N . LEU A 1 302 ? 4.164 -8.253 -3.017 1.00 98.31 302 LEU A N 1
ATOM 2356 C CA . LEU A 1 302 ? 2.938 -9.036 -3.056 1.00 98.31 302 LEU A CA 1
ATOM 2357 C C . LEU A 1 302 ? 3.180 -10.470 -2.603 1.00 98.31 302 LEU A C 1
ATOM 2359 O O . LEU A 1 302 ? 2.282 -11.037 -1.999 1.00 98.31 302 LEU A O 1
ATOM 2363 N N . LEU A 1 303 ? 4.348 -11.061 -2.871 1.00 97.62 303 LEU A N 1
ATOM 2364 C CA . LEU A 1 303 ? 4.629 -12.452 -2.514 1.00 97.62 303 LEU A CA 1
ATOM 2365 C C . LEU A 1 303 ? 4.829 -12.598 -1.007 1.00 97.62 303 LEU A C 1
ATOM 2367 O O . LEU A 1 303 ? 4.214 -13.464 -0.383 1.00 97.62 303 LEU A O 1
ATOM 2371 N N . ASN A 1 304 ? 5.680 -11.746 -0.439 1.00 97.06 304 ASN A N 1
ATOM 2372 C CA . ASN A 1 304 ? 6.075 -11.830 0.965 1.00 97.06 304 ASN A CA 1
ATOM 2373 C C . ASN A 1 304 ? 5.172 -11.013 1.898 1.00 97.06 304 ASN A C 1
ATOM 2375 O O . ASN A 1 304 ? 5.219 -11.213 3.110 1.00 97.06 304 ASN A O 1
ATOM 2379 N N . LEU A 1 305 ? 4.327 -10.137 1.339 1.00 97.00 305 LEU A N 1
ATOM 2380 C CA . LEU A 1 305 ? 3.448 -9.224 2.073 1.00 97.00 305 LEU A CA 1
ATOM 2381 C C . LEU A 1 305 ? 4.240 -8.341 3.041 1.00 97.00 305 LEU A C 1
ATO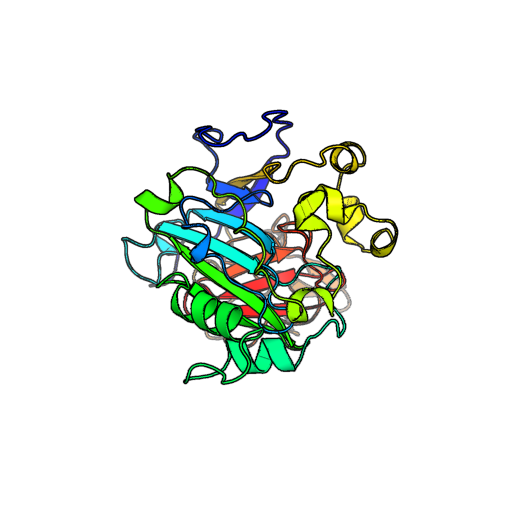M 2383 O O . LEU A 1 305 ? 3.872 -8.173 4.203 1.00 97.00 305 LEU A O 1
ATOM 2387 N N . THR A 1 306 ? 5.347 -7.803 2.530 1.00 96.06 306 THR A N 1
ATOM 2388 C CA . THR A 1 306 ? 6.198 -6.815 3.193 1.00 96.06 306 THR A CA 1
ATOM 2389 C C . THR A 1 306 ? 6.069 -5.472 2.488 1.00 96.06 306 THR A C 1
ATOM 2391 O O . THR A 1 306 ? 5.726 -5.398 1.305 1.00 96.06 306 THR A O 1
ATOM 2394 N N . PHE A 1 307 ? 6.327 -4.399 3.227 1.00 95.50 307 PHE A N 1
ATOM 2395 C CA . PHE A 1 307 ? 6.273 -3.041 2.714 1.00 95.50 307 PHE A CA 1
ATOM 2396 C C . PHE A 1 307 ? 7.501 -2.265 3.175 1.00 95.50 307 PHE A C 1
ATOM 2398 O O . PHE A 1 307 ? 7.866 -2.334 4.346 1.00 95.50 307 PHE A O 1
ATOM 2405 N N . GLU A 1 308 ? 8.105 -1.526 2.253 1.00 93.25 308 GLU A N 1
ATOM 2406 C CA . GLU A 1 308 ? 9.238 -0.643 2.513 1.00 93.25 308 GLU A CA 1
ATOM 2407 C C . GLU A 1 308 ? 9.134 0.599 1.629 1.00 93.25 308 GLU A C 1
ATOM 2409 O O . GLU A 1 308 ? 8.483 0.573 0.584 1.00 93.25 308 GLU A O 1
ATOM 2414 N N . TRP A 1 309 ? 9.755 1.697 2.039 1.00 92.31 309 TRP A N 1
ATOM 2415 C CA . TRP A 1 309 ? 9.771 2.938 1.278 1.00 92.31 309 TRP A CA 1
ATOM 2416 C C . TRP A 1 309 ? 11.087 3.682 1.496 1.00 92.31 309 TRP A C 1
ATOM 2418 O O . TRP A 1 309 ? 11.793 3.438 2.472 1.00 92.31 309 TRP A O 1
ATOM 2428 N N . ASP A 1 310 ? 11.398 4.598 0.587 1.00 89.00 310 ASP A N 1
ATOM 2429 C CA . ASP A 1 310 ? 12.562 5.482 0.657 1.00 89.00 310 ASP A CA 1
ATOM 2430 C C . ASP A 1 310 ? 12.166 6.946 0.435 1.00 89.00 310 ASP A C 1
ATOM 2432 O O . ASP A 1 310 ? 11.181 7.211 -0.259 1.00 89.00 310 ASP A O 1
ATOM 2436 N N . CYS A 1 311 ? 12.897 7.898 1.035 1.00 85.94 311 CYS A N 1
ATOM 2437 C CA . CYS A 1 311 ? 12.647 9.332 0.823 1.00 85.94 311 CYS A CA 1
ATOM 2438 C C . CYS A 1 311 ? 13.369 9.894 -0.402 1.00 85.94 311 CYS A C 1
ATOM 2440 O O . CYS A 1 311 ? 14.398 9.372 -0.819 1.00 85.94 311 CYS A O 1
ATOM 2442 N N . GLY A 1 312 ? 12.811 10.969 -0.971 1.00 78.81 312 GLY A N 1
ATOM 2443 C CA . GLY A 1 312 ? 13.357 11.678 -2.138 1.00 78.81 312 GLY A CA 1
ATOM 2444 C C . GLY A 1 312 ? 14.151 12.937 -1.812 1.00 78.81 312 GLY A C 1
ATOM 2445 O O . GLY A 1 312 ? 14.142 13.388 -0.644 1.00 78.81 312 GLY A O 1
#

Nearest PDB structures (foldseek):
  8isk-assembly1_B  TM=4.559E-01  e=7.021E+00  Zea mays
  5xgd-assembly1_A  TM=2.252E-01  e=7.927E+00  Pseudomonas aeruginosa PAO1

pLDDT: mean 87.24, std 13.14, range [36.97, 98.62]

Radius of gyration: 19.74 Å; Cα contacts (8 Å, |Δi|>4): 711; chains: 1; bounding box: 58×43×56 Å

Organism: NCBI:txid1069963

Sequence (312 aa):
MGPSTAYDIVVNVFDTTHEVGPGAPDWPSASSGWAFGMPPAIRPEQWPLDPDTGYPLMHGFTLQLPEEYRCHGPEIVGVSFFGSPPDHEEGTRNPRVAAALAADTPPSEPDLLPFYEAQQRRHPRAHFMIDVLDAHYAVILLTAEELAGPRTMPPPLVDSPALAEVPAPRWLTEGSIASIHHPRFASRPYTRYAKPEEALKRILGFAHALTLVPRREDPNAGRPPVELPDGGVSDEGYVCQWLHDEDEVHKQPWARGHDANHIGGTCQPWQDVPDGLSPYYIEFNEWIGNFNFGGGNGRLDLLNLTFEWDCG

Secondary structure (DSSP, 8-state):
---S--EEEEEE---------TT---S-TT-SEEEES--BS--GGGSPBPTTT-SBPEEEEEEEPPGGG-TT-TTEEEEEEEE--TTTTTT---HHHHHHHS-SS--SSTTTHHHHHHHHTS-TTEEEEE-TT--EEEEEEEEHHHHHSPBPPPPPPP--TTGGGSPPPTHHHH-HHHHHTSGGGTTSGGGGTS-GGGGG---TT-EEEEEEEEPTT-TTTTS-----TT-SB-TT--B-SEEEETTEEEE-GGGTT--S-EESSS---SS-PPTT--SSEEEEETTTTT--STTSEEEEETTTTEEEEE--

Solvent-accessible surface area (backbone atoms only — not comparable to full-atom values): 17206 Å² total; per-residue (Å²): 134,61,33,85,68,17,27,35,52,44,73,46,84,59,90,64,87,60,78,57,55,91,80,63,83,74,76,65,94,80,48,37,32,30,28,27,18,50,52,42,47,54,55,41,66,25,54,59,56,30,60,43,49,61,45,73,38,38,43,13,31,35,41,54,47,57,78,73,59,33,72,81,39,88,63,34,36,28,41,36,36,29,28,52,44,68,85,46,54,90,81,57,63,36,70,69,47,24,50,25,49,69,45,95,61,84,57,91,50,78,59,40,32,61,47,29,56,41,54,76,44,40,43,92,50,54,46,75,39,61,42,98,84,71,49,43,33,36,39,34,64,22,37,61,69,34,62,71,34,49,60,33,66,79,48,81,75,74,93,29,75,68,46,69,79,45,82,82,63,57,38,85,73,27,3,46,60,17,47,53,64,38,78,94,41,68,82,44,70,53,54,80,76,56,56,78,73,45,50,72,47,56,36,52,45,45,57,32,42,23,30,73,41,77,45,72,76,49,78,17,26,32,25,47,52,71,74,48,94,86,32,58,65,48,98,85,54,32,59,44,54,47,43,74,51,100,92,46,81,42,76,33,78,67,47,63,88,70,64,47,36,23,35,37,19,73,77,64,64,68,71,64,58,62,85,85,41,50,33,40,26,37,34,32,37,27,66,69,27,46,46,82,33,65,64,19,38,39,37,38,23,64,70,78,63,45,54,50,68,38,50,84

Foldseek 3Di:
DAFPWKWFKDWDPDPDPPQDDFPDDDDPPQFQWWAFFFAFDDALLQFDAWLFQRHGFGWQMKGFDDCRLPQPDNQQGIKIKTWHAPVCQDPQGQVLLNCLLPDPDQDPDPLNRLSVVSSVNHDPQKDWAAEPSRIIMIMGGDGPPRRRHTGDQHHDGRPHPSSVVGDHDCCNQQTQLLSCPPPVNPPFPCCVVRDPVSVVVSHNRDITTIHIDTQPPQQFQRPFDDWDPVFQADPSGQGDQWDDDPPDIDGDPSCPPPDQAIFFGYHDWPPGRDPPQGSNKGKDFCSSGVHDQQCWIKIQRSNVRYIYIHHD

Mean predicted aligned error: 6.04 Å